Protein AF-A0A7C3EWP6-F1 (afdb_monomer)

Radius of gyration: 48.05 Å; Cα contacts (8 Å, |Δi|>4): 202; chains: 1; bounding box: 102×58×164 Å

Structure (mmCIF, N/CA/C/O backbone):
data_AF-A0A7C3EWP6-F1
#
_entry.id   AF-A0A7C3EWP6-F1
#
loop_
_atom_site.group_PDB
_atom_site.id
_atom_site.type_symbol
_atom_site.label_atom_id
_atom_site.label_alt_id
_atom_site.label_comp_id
_atom_site.label_asym_id
_atom_site.label_entity_id
_atom_site.label_seq_id
_atom_site.pdbx_PDB_ins_code
_atom_site.Cartn_x
_atom_site.Cartn_y
_atom_site.Cartn_z
_atom_site.occupancy
_atom_site.B_iso_or_equiv
_atom_site.auth_seq_id
_atom_site.auth_comp_id
_atom_site.auth_asym_id
_atom_site.auth_atom_id
_atom_site.pdbx_PDB_model_num
ATOM 1 N N . MET A 1 1 ? 21.947 -0.560 77.656 1.00 35.47 1 MET A N 1
ATOM 2 C CA . MET A 1 1 ? 22.850 -0.705 76.493 1.00 35.47 1 MET A CA 1
ATOM 3 C C . MET A 1 1 ? 22.044 -1.216 75.303 1.00 35.47 1 MET A C 1
ATOM 5 O O . MET A 1 1 ? 21.423 -2.245 75.485 1.00 35.47 1 MET A O 1
ATOM 9 N N . ARG A 1 2 ? 22.101 -0.492 74.163 1.00 36.06 2 ARG A N 1
ATOM 10 C CA . ARG A 1 2 ? 22.099 -0.960 72.747 1.00 36.06 2 ARG A CA 1
ATOM 11 C C . ARG A 1 2 ? 20.936 -1.871 72.275 1.00 36.06 2 ARG A C 1
ATOM 13 O O . ARG A 1 2 ? 20.611 -2.830 72.939 1.00 36.06 2 ARG A O 1
ATOM 20 N N . CYS A 1 3 ? 20.303 -1.730 71.112 1.00 35.12 3 CYS A N 1
ATOM 21 C CA . CYS A 1 3 ? 20.443 -0.856 69.950 1.00 35.12 3 CYS A CA 1
ATOM 22 C C . CYS A 1 3 ? 19.124 -0.913 69.151 1.00 35.12 3 CYS A C 1
ATOM 24 O O . CYS A 1 3 ? 18.425 -1.921 69.149 1.00 35.12 3 CYS A O 1
ATOM 26 N N . ARG A 1 4 ? 18.823 0.191 68.465 1.00 40.41 4 ARG A N 1
ATOM 27 C CA . ARG A 1 4 ? 17.729 0.379 67.507 1.00 40.41 4 ARG A CA 1
ATOM 28 C C . ARG A 1 4 ? 17.978 -0.443 66.232 1.00 40.41 4 ARG A C 1
ATOM 30 O O . ARG A 1 4 ? 19.105 -0.443 65.750 1.00 40.41 4 ARG A O 1
ATOM 37 N N . ALA A 1 5 ? 16.933 -1.007 65.628 1.00 38.53 5 ALA A N 1
ATOM 38 C CA . ALA A 1 5 ? 16.920 -1.365 64.207 1.00 38.53 5 ALA A CA 1
ATOM 39 C C . ALA A 1 5 ? 15.794 -0.571 63.533 1.00 38.53 5 ALA A C 1
ATOM 41 O O . ALA A 1 5 ? 14.616 -0.791 63.799 1.00 38.53 5 ALA A O 1
ATOM 42 N N . HIS A 1 6 ? 16.171 0.445 62.758 1.00 34.91 6 HIS A N 1
ATOM 43 C CA . HIS A 1 6 ? 15.254 1.257 61.963 1.00 34.91 6 HIS A CA 1
ATOM 44 C C . HIS A 1 6 ? 14.922 0.490 60.682 1.00 34.91 6 HIS A C 1
ATOM 46 O O . HIS A 1 6 ? 15.802 0.260 59.856 1.00 34.91 6 HIS A O 1
ATOM 52 N N . GLY A 1 7 ? 13.659 0.088 60.531 1.00 36.09 7 GLY A N 1
ATOM 53 C CA . GLY A 1 7 ? 13.123 -0.397 59.264 1.00 36.09 7 GLY A CA 1
ATOM 54 C C . GLY A 1 7 ? 13.005 0.769 58.288 1.00 36.09 7 GLY A C 1
ATOM 55 O O . GLY A 1 7 ? 12.197 1.674 58.483 1.00 36.09 7 GLY A O 1
ATOM 56 N N . VAL A 1 8 ? 13.848 0.760 57.261 1.00 37.34 8 VAL A N 1
ATOM 57 C CA . VAL A 1 8 ? 13.821 1.707 56.146 1.00 37.34 8 VAL A CA 1
ATOM 58 C C . VAL A 1 8 ? 12.593 1.393 55.287 1.00 37.34 8 VAL A C 1
ATOM 60 O O . VAL A 1 8 ? 12.564 0.390 54.580 1.00 37.34 8 VAL A O 1
ATOM 63 N N . CYS A 1 9 ? 11.564 2.239 55.358 1.00 30.75 9 CYS A N 1
ATOM 64 C CA . CYS A 1 9 ? 10.475 2.255 54.382 1.00 30.75 9 CYS A CA 1
ATOM 65 C C . CYS A 1 9 ? 10.975 2.926 53.098 1.00 30.75 9 CYS A C 1
ATOM 67 O O . CYS A 1 9 ? 11.002 4.151 52.994 1.00 30.75 9 CYS A O 1
ATOM 69 N N . LEU A 1 10 ? 11.384 2.116 52.121 1.00 33.66 10 LEU A N 1
ATOM 70 C CA . LEU A 1 10 ? 11.669 2.562 50.761 1.00 33.66 10 LEU A CA 1
ATOM 71 C C . LEU A 1 10 ? 10.336 2.743 50.015 1.00 33.66 10 LEU A C 1
ATOM 73 O O . LEU A 1 10 ? 9.858 1.840 49.333 1.00 33.66 10 LEU A O 1
ATOM 77 N N . ALA A 1 11 ? 9.708 3.906 50.179 1.00 37.34 11 ALA A N 1
ATOM 78 C CA . ALA A 1 11 ? 8.584 4.311 49.344 1.00 37.34 11 ALA A CA 1
ATOM 79 C C . ALA A 1 11 ? 9.129 4.760 47.980 1.00 37.34 11 ALA A C 1
ATOM 81 O O . ALA A 1 11 ? 9.589 5.889 47.816 1.00 37.34 11 ALA A O 1
ATOM 82 N N . VAL A 1 12 ? 9.105 3.856 46.999 1.00 38.75 12 VAL A N 1
ATOM 83 C CA . VAL A 1 12 ? 9.321 4.197 45.589 1.00 38.75 12 VAL A CA 1
ATOM 84 C C . VAL A 1 12 ? 8.111 5.008 45.131 1.00 38.75 12 VAL A C 1
ATOM 86 O O . VAL A 1 12 ? 7.073 4.463 44.757 1.00 38.75 12 VAL A O 1
ATOM 89 N N . LEU A 1 13 ? 8.232 6.333 45.217 1.00 40.53 13 LEU A N 1
ATOM 90 C CA . LEU A 1 13 ? 7.269 7.273 44.663 1.00 40.53 13 LEU A CA 1
ATOM 91 C C . LEU A 1 13 ? 7.439 7.269 43.136 1.00 40.53 13 LEU A C 1
ATOM 93 O O . LEU A 1 13 ? 8.286 7.967 42.579 1.00 40.53 13 LEU A O 1
ATOM 97 N N . ALA A 1 14 ? 6.653 6.436 42.456 1.00 37.94 14 ALA A N 1
ATOM 98 C CA . ALA A 1 14 ? 6.480 6.488 41.010 1.00 37.94 14 ALA A CA 1
ATOM 99 C C . ALA A 1 14 ? 5.778 7.808 40.644 1.00 37.94 14 ALA A C 1
ATOM 101 O O . ALA A 1 14 ? 4.554 7.890 40.560 1.00 37.94 14 ALA A O 1
ATOM 102 N N . CYS A 1 15 ? 6.565 8.872 40.489 1.00 35.31 15 CYS A N 1
ATOM 103 C CA . CYS A 1 15 ? 6.080 10.174 40.060 1.00 35.31 15 CYS A CA 1
ATOM 104 C C . CYS A 1 15 ? 5.755 10.085 38.565 1.00 35.31 15 CYS A C 1
ATOM 106 O O . CYS A 1 15 ? 6.649 10.003 37.723 1.00 35.31 15 CYS A O 1
ATOM 108 N N . GLY A 1 16 ? 4.461 10.030 38.248 1.00 38.09 16 GLY A N 1
ATOM 109 C CA . GLY A 1 16 ? 3.964 9.926 36.884 1.00 38.09 16 GLY A CA 1
ATOM 110 C C . GLY A 1 16 ? 4.531 11.018 35.976 1.00 38.09 16 GLY A C 1
ATOM 111 O O . GLY A 1 16 ? 4.458 12.208 36.283 1.00 38.09 16 GLY A O 1
ATOM 112 N N . LEU A 1 17 ? 5.041 10.596 34.820 1.00 38.66 17 LEU A N 1
ATOM 113 C CA . LEU A 1 17 ? 5.353 11.419 33.646 1.00 38.66 17 LEU A CA 1
ATOM 114 C C . LEU A 1 17 ? 4.065 11.889 32.944 1.00 38.66 17 LEU A C 1
ATOM 116 O O . LEU A 1 17 ? 3.899 11.763 31.735 1.00 38.66 17 LEU A O 1
ATOM 120 N N . LEU A 1 18 ? 3.116 12.417 33.712 1.00 43.75 18 LEU A N 1
ATOM 121 C CA . LEU A 1 18 ? 2.004 13.176 33.165 1.00 43.75 18 LEU A CA 1
ATOM 122 C C . LEU A 1 18 ? 2.472 14.622 33.135 1.00 43.75 18 LEU A C 1
ATOM 124 O O . LEU A 1 18 ? 2.576 15.264 34.178 1.00 43.75 18 LEU A O 1
ATOM 128 N N . ALA A 1 19 ? 2.807 15.109 31.942 1.00 47.94 19 ALA A N 1
ATOM 129 C CA . ALA A 1 19 ? 2.990 16.529 31.699 1.00 47.94 19 ALA A CA 1
ATOM 130 C C . ALA A 1 19 ? 1.734 17.251 32.217 1.00 47.94 19 ALA A C 1
ATOM 132 O O . ALA A 1 19 ? 0.663 17.137 31.626 1.00 47.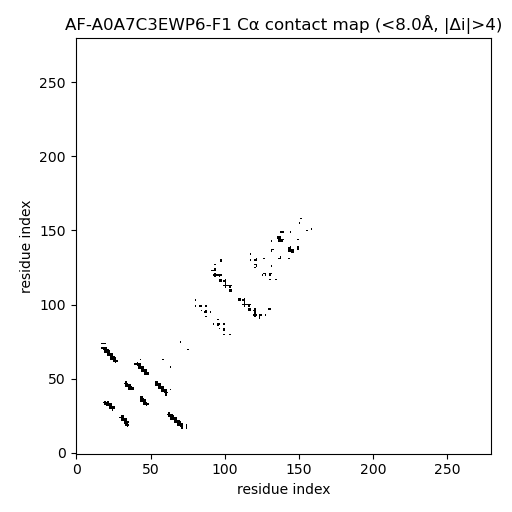94 19 ALA A O 1
ATOM 133 N N . ARG A 1 20 ? 1.827 17.900 33.379 1.00 53.22 20 ARG A N 1
ATOM 134 C CA . ARG A 1 20 ? 0.799 18.817 33.877 1.00 53.22 20 ARG A CA 1
ATOM 135 C C . ARG A 1 20 ? 1.158 20.192 33.331 1.00 53.22 20 ARG A C 1
ATOM 137 O O . ARG A 1 20 ? 2.329 20.561 33.353 1.00 53.22 20 ARG A O 1
ATOM 144 N N . ALA A 1 21 ? 0.182 20.895 32.775 1.00 59.09 21 ALA A N 1
ATOM 145 C CA . ALA A 1 21 ? 0.363 22.256 32.294 1.00 59.09 21 ALA A CA 1
ATOM 146 C C . ALA A 1 21 ? -0.426 23.163 33.235 1.00 59.09 21 ALA A C 1
ATOM 148 O O . ALA A 1 21 ? -1.498 23.636 32.882 1.00 59.09 21 ALA A O 1
ATOM 149 N N . ASP A 1 22 ? 0.060 23.334 34.462 1.00 75.81 22 ASP A N 1
ATOM 150 C CA . ASP A 1 22 ? -0.593 24.200 35.438 1.00 75.81 22 ASP A CA 1
ATOM 151 C C . ASP A 1 22 ? -0.462 25.667 34.986 1.00 75.81 22 ASP A C 1
ATOM 153 O O . ASP A 1 22 ? 0.565 26.101 34.457 1.00 75.81 22 ASP A O 1
ATOM 157 N N . LEU A 1 23 ? -1.533 26.435 35.163 1.00 76.75 23 LEU A N 1
ATOM 158 C CA . LEU A 1 23 ? -1.605 27.861 34.862 1.00 76.75 23 LEU A CA 1
ATOM 159 C C . LEU A 1 23 ? -1.448 28.642 36.164 1.00 76.75 23 LEU A C 1
ATOM 161 O O . LEU A 1 23 ? -2.341 28.668 37.012 1.00 76.75 23 LEU A O 1
ATOM 165 N N . VAL A 1 24 ? -0.303 29.291 36.332 1.00 80.75 24 VAL A N 1
ATOM 166 C CA . VAL A 1 24 ? -0.036 30.166 37.473 1.00 80.75 24 VAL A CA 1
ATOM 167 C C . VAL A 1 24 ? -0.405 31.594 37.089 1.00 80.75 24 VAL A C 1
ATOM 169 O O . VAL A 1 24 ? 0.250 32.209 36.248 1.00 80.75 24 VAL A O 1
ATOM 172 N N . HIS A 1 25 ? -1.454 32.121 37.714 1.00 81.12 25 HIS A N 1
ATOM 173 C CA . HIS A 1 25 ? -1.856 33.523 37.631 1.00 81.12 25 HIS A CA 1
ATOM 174 C C . HIS A 1 25 ? -1.033 34.328 38.634 1.00 81.12 25 HIS A C 1
ATOM 176 O O . HIS A 1 25 ? -1.069 34.056 39.840 1.00 81.12 25 HIS A O 1
ATOM 182 N N . LEU A 1 26 ? -0.285 35.308 38.144 1.00 84.81 26 LEU A N 1
ATOM 183 C CA . LEU A 1 26 ? 0.540 36.193 38.952 1.00 84.81 26 LEU A CA 1
ATOM 184 C C . LEU A 1 26 ? -0.257 37.430 39.402 1.00 84.81 26 LEU A C 1
ATOM 186 O O . LEU A 1 26 ? -1.255 37.812 38.792 1.00 84.81 26 LEU A O 1
ATOM 190 N N . ALA A 1 27 ? 0.173 38.061 40.494 1.00 83.19 27 ALA A N 1
ATOM 191 C CA . ALA A 1 27 ? -0.481 39.236 41.077 1.00 83.19 27 ALA A CA 1
ATOM 192 C C . ALA A 1 27 ? -0.420 40.478 40.167 1.00 83.19 27 ALA A C 1
ATOM 194 O O . ALA A 1 27 ? -1.200 41.409 40.346 1.00 83.19 27 ALA A O 1
ATOM 195 N N . ASP A 1 28 ? 0.481 40.477 39.183 1.00 79.56 28 ASP A N 1
ATOM 196 C CA . ASP A 1 28 ? 0.600 41.496 38.135 1.00 79.56 28 ASP A CA 1
ATOM 197 C C . ASP A 1 28 ? -0.386 41.289 36.966 1.00 79.56 28 ASP A C 1
ATOM 199 O O . ASP A 1 28 ? -0.406 42.083 36.026 1.00 79.56 28 ASP A O 1
ATOM 203 N N . GLY A 1 29 ? -1.212 40.238 37.021 1.00 78.06 29 GLY A N 1
ATOM 204 C CA . GLY A 1 29 ? -2.183 39.884 35.987 1.00 78.06 29 GLY A CA 1
ATOM 205 C C . GLY A 1 29 ? -1.616 39.033 34.849 1.00 78.06 29 GLY A C 1
ATOM 206 O O . GLY A 1 29 ? -2.361 38.685 33.934 1.00 78.06 29 GLY A O 1
ATOM 207 N N . THR A 1 30 ? -0.330 38.671 34.878 1.00 83.38 30 THR A N 1
ATOM 208 C CA . THR A 1 30 ? 0.266 37.777 33.875 1.00 83.38 30 THR A CA 1
ATOM 209 C C . THR A 1 30 ? 0.049 36.302 34.223 1.00 83.38 30 THR A C 1
ATOM 211 O O . THR A 1 30 ? -0.103 35.929 35.386 1.00 83.38 30 THR A O 1
ATOM 214 N N . THR A 1 31 ? 0.035 35.432 33.211 1.00 82.50 31 THR A N 1
ATOM 215 C CA . THR A 1 31 ? -0.125 33.980 33.389 1.00 82.50 31 THR A CA 1
ATOM 216 C C . THR A 1 31 ? 1.119 33.230 32.935 1.00 82.50 31 THR A C 1
ATOM 218 O O . THR A 1 31 ? 1.693 33.539 31.888 1.00 82.50 31 THR A O 1
ATOM 221 N N . ARG A 1 32 ? 1.534 32.219 33.700 1.00 81.00 32 ARG A N 1
ATOM 222 C CA . ARG A 1 32 ? 2.649 31.324 33.364 1.00 81.00 32 ARG A CA 1
ATOM 223 C C . ARG A 1 32 ? 2.147 29.891 33.245 1.00 81.00 32 ARG A C 1
ATOM 225 O O . ARG A 1 32 ? 1.519 29.390 34.169 1.00 81.00 32 ARG A O 1
ATOM 232 N N . GLU A 1 33 ? 2.441 29.248 32.120 1.00 77.12 33 GLU A N 1
ATOM 233 C CA . GLU A 1 33 ? 2.143 27.832 31.889 1.00 77.12 33 GLU A CA 1
ATOM 234 C C . GLU A 1 33 ? 3.363 26.978 32.255 1.00 77.12 33 GLU A C 1
ATOM 236 O O . GLU A 1 33 ? 4.466 27.217 31.760 1.00 77.12 33 GLU A O 1
ATOM 241 N N . GLY A 1 34 ? 3.180 25.987 33.125 1.00 74.12 34 GLY A N 1
ATOM 242 C CA . GLY A 1 34 ? 4.237 25.057 33.524 1.00 74.12 34 GLY A CA 1
ATOM 243 C C . GLY A 1 34 ? 3.762 24.058 34.577 1.00 74.12 34 GLY A C 1
ATOM 244 O O . GLY A 1 34 ? 2.665 24.173 35.105 1.00 74.12 34 GLY A O 1
ATOM 245 N N . ARG A 1 35 ? 4.572 23.057 34.906 1.00 77.25 35 ARG A N 1
ATOM 246 C CA . ARG A 1 35 ? 4.263 22.102 35.978 1.00 77.25 35 ARG A CA 1
ATOM 247 C C . ARG A 1 35 ? 4.682 22.686 37.322 1.00 77.25 35 ARG A C 1
ATOM 249 O O . ARG A 1 35 ? 5.857 23.007 37.497 1.00 77.25 35 ARG A O 1
ATOM 256 N N . VAL A 1 36 ? 3.776 22.775 38.292 1.00 79.75 36 VAL A N 1
ATOM 257 C CA . VAL A 1 36 ? 4.164 23.130 39.665 1.00 79.75 36 VAL A CA 1
ATOM 258 C C . VAL A 1 36 ? 4.818 21.909 40.316 1.00 79.75 36 VAL A C 1
ATOM 260 O O . VAL A 1 36 ? 4.192 20.861 40.475 1.00 79.75 36 VAL A O 1
ATOM 263 N N . VAL A 1 37 ? 6.103 22.028 40.650 1.00 80.31 37 VAL A N 1
ATOM 264 C CA . VAL A 1 37 ? 6.889 20.949 41.276 1.00 80.31 37 VAL A CA 1
ATOM 265 C C . VAL A 1 37 ? 6.849 21.057 42.795 1.00 80.31 37 VAL A C 1
ATOM 267 O O . VAL A 1 37 ? 6.806 20.044 43.487 1.00 80.31 37 VAL A O 1
ATOM 270 N N . GLU A 1 38 ? 6.824 22.285 43.311 1.00 77.31 38 GLU A N 1
ATOM 271 C CA . GLU A 1 38 ? 6.797 22.570 44.741 1.00 77.31 38 GLU A CA 1
ATOM 272 C C . GLU A 1 38 ? 6.012 23.860 44.999 1.00 77.31 38 GLU A C 1
ATOM 274 O O . GLU A 1 38 ? 6.150 24.837 44.261 1.00 77.31 38 GLU A O 1
ATOM 279 N N . ALA A 1 39 ? 5.181 23.874 46.041 1.00 79.38 39 ALA A N 1
ATOM 280 C CA . ALA A 1 39 ? 4.434 25.052 46.464 1.00 79.38 39 ALA A CA 1
ATOM 281 C C . ALA A 1 39 ? 4.407 25.117 47.994 1.00 79.38 39 ALA A C 1
ATOM 283 O O . ALA A 1 39 ? 3.741 24.314 48.643 1.00 79.38 39 ALA A O 1
ATOM 284 N N . ASN A 1 40 ? 5.122 26.094 48.549 1.00 80.69 40 ASN A N 1
ATOM 285 C CA . ASN A 1 40 ? 5.205 26.361 49.983 1.00 80.69 40 ASN A CA 1
ATOM 286 C C . ASN A 1 40 ? 4.703 27.784 50.285 1.00 80.69 40 ASN A C 1
ATOM 288 O O . ASN A 1 40 ? 4.502 28.602 49.384 1.00 80.69 40 ASN A O 1
ATOM 292 N N . ASP A 1 41 ? 4.585 28.135 51.567 1.00 77.81 41 ASP A N 1
ATOM 293 C CA . ASP A 1 41 ? 4.133 29.470 51.999 1.00 77.81 41 ASP A CA 1
ATOM 294 C C . ASP A 1 41 ? 5.058 30.620 51.552 1.00 77.81 41 ASP A C 1
ATOM 296 O O . ASP A 1 41 ? 4.675 31.788 51.597 1.00 77.81 41 ASP A O 1
ATOM 300 N N . LYS A 1 42 ? 6.285 30.303 51.117 1.00 77.69 42 LYS A N 1
ATOM 301 C CA . LYS A 1 42 ? 7.308 31.281 50.718 1.00 77.69 42 LYS A CA 1
ATOM 302 C C . LYS A 1 42 ? 7.511 31.370 49.209 1.00 77.69 42 LYS A C 1
ATOM 304 O O . LYS A 1 42 ? 7.680 32.471 48.689 1.00 77.69 42 LYS A O 1
ATOM 309 N N . GLU A 1 43 ? 7.484 30.243 48.507 1.00 85.00 43 GLU A N 1
ATOM 310 C CA . GLU A 1 43 ? 7.788 30.170 47.079 1.00 85.00 43 GLU A CA 1
ATOM 311 C C . GLU A 1 43 ? 7.012 29.048 46.380 1.00 85.00 43 GLU A C 1
ATOM 313 O O . GLU A 1 43 ? 6.617 28.057 46.997 1.00 85.00 43 GLU A O 1
ATOM 318 N N . VAL A 1 44 ? 6.801 29.231 45.081 1.00 83.31 44 VAL A N 1
ATOM 319 C CA . VAL A 1 44 ? 6.220 28.279 44.139 1.00 83.31 44 VAL A CA 1
ATOM 320 C C . VAL A 1 44 ? 7.261 28.023 43.052 1.00 83.31 44 VAL A C 1
ATOM 322 O O . VAL A 1 44 ? 7.748 28.958 42.413 1.00 83.31 44 VAL A O 1
ATOM 325 N N . VAL A 1 45 ? 7.622 26.760 42.851 1.00 84.38 45 VAL A N 1
ATOM 326 C CA . VAL A 1 45 ? 8.609 26.320 41.863 1.00 84.38 45 VAL A CA 1
ATOM 327 C C . VAL A 1 45 ? 7.878 25.751 40.651 1.00 84.38 45 VAL A C 1
ATOM 329 O O . VAL A 1 45 ? 7.162 24.753 40.752 1.00 84.38 45 VAL A O 1
ATOM 332 N N . LEU A 1 46 ? 8.065 26.398 39.504 1.00 82.25 46 LEU A N 1
ATOM 333 C CA . LEU A 1 46 ? 7.412 26.092 38.236 1.00 82.25 46 LEU A CA 1
ATOM 334 C C . LEU A 1 46 ? 8.429 25.539 37.230 1.00 82.25 46 LEU A C 1
ATOM 336 O O . LEU A 1 46 ? 9.416 26.201 36.920 1.00 82.25 46 LEU A O 1
ATOM 340 N N . GLU A 1 47 ? 8.180 24.357 36.678 1.00 80.12 47 GLU A N 1
ATOM 341 C CA . GLU A 1 47 ? 8.910 23.822 35.526 1.00 80.12 47 GLU A CA 1
ATOM 342 C C . GLU A 1 47 ? 8.211 24.224 34.223 1.00 80.12 47 GLU A C 1
ATOM 344 O O . GLU A 1 47 ? 7.100 23.781 33.931 1.00 80.12 47 GLU A O 1
ATOM 349 N N . VAL A 1 48 ? 8.873 25.051 33.417 1.00 80.69 48 VAL A N 1
ATOM 350 C CA . VAL A 1 48 ? 8.381 25.514 32.115 1.00 80.69 48 VAL A CA 1
ATOM 351 C C . VAL A 1 48 ? 9.126 24.763 31.015 1.00 80.69 48 VAL A C 1
ATOM 353 O O . VAL A 1 48 ? 10.352 24.830 30.930 1.00 80.69 48 VAL A O 1
ATOM 356 N N . GLY A 1 49 ? 8.388 24.028 30.182 1.00 70.81 49 GLY A N 1
ATOM 357 C CA . GLY A 1 49 ? 8.935 23.292 29.043 1.00 70.81 49 GLY A CA 1
ATOM 358 C C . GLY A 1 49 ? 8.570 23.962 27.723 1.00 70.81 49 GLY A C 1
ATOM 359 O O . GLY A 1 49 ? 7.389 24.058 27.397 1.00 70.81 49 GLY A O 1
ATOM 360 N N . GLN A 1 50 ? 9.562 24.383 26.935 1.00 56.12 50 GLN A N 1
ATOM 361 C CA . GLN A 1 50 ? 9.342 24.907 25.583 1.00 56.12 50 GLN A CA 1
ATOM 362 C C . GLN A 1 50 ? 10.371 24.295 24.622 1.00 56.12 50 GLN A C 1
ATOM 364 O O . GLN A 1 50 ? 11.575 24.403 24.834 1.00 56.12 50 GLN A O 1
ATOM 369 N N . GLY A 1 51 ? 9.905 23.601 23.577 1.00 50.28 51 GLY A N 1
ATOM 370 C CA . GLY A 1 51 ? 10.775 23.093 22.505 1.00 50.28 51 GLY A CA 1
ATOM 371 C C . GLY A 1 51 ? 11.855 22.083 22.929 1.00 50.28 51 GLY A C 1
ATOM 372 O O . GLY A 1 51 ? 12.911 22.045 22.310 1.00 50.28 51 GLY A O 1
ATOM 373 N N . GLY A 1 52 ? 11.616 21.279 23.974 1.00 57.06 52 GLY A N 1
ATOM 374 C CA . GLY A 1 52 ? 12.562 20.256 24.451 1.00 57.06 52 GLY A CA 1
ATOM 375 C C . GLY A 1 52 ? 13.553 20.726 25.524 1.00 57.06 52 GLY A C 1
ATOM 376 O O . GLY A 1 52 ? 14.350 19.921 25.998 1.00 57.06 52 GLY A O 1
ATOM 377 N N . VAL A 1 53 ? 13.483 21.992 25.946 1.00 57.97 53 VAL A N 1
ATOM 378 C CA . VAL A 1 53 ? 14.254 22.534 27.075 1.00 57.97 53 VAL A CA 1
ATOM 379 C C . VAL A 1 53 ? 13.323 22.744 28.270 1.00 57.97 53 VAL A C 1
ATOM 381 O O . VAL A 1 53 ? 12.245 23.324 28.121 1.00 57.97 53 VAL A O 1
ATOM 384 N N . THR A 1 54 ? 13.742 22.281 29.450 1.00 70.50 54 THR A N 1
ATOM 385 C CA . THR A 1 54 ? 13.027 22.463 30.723 1.00 70.50 54 THR A CA 1
ATOM 386 C C . THR A 1 54 ? 13.743 23.512 31.569 1.00 70.50 54 THR A C 1
ATOM 388 O O . THR A 1 54 ? 14.927 23.363 31.869 1.00 70.50 54 THR A O 1
ATOM 391 N N . LEU A 1 55 ? 13.032 24.570 31.958 1.00 75.31 55 LEU A N 1
ATOM 392 C CA . LEU A 1 55 ? 13.526 25.629 32.838 1.00 75.31 55 LEU A CA 1
ATOM 393 C C . LEU A 1 55 ? 12.765 25.609 34.163 1.00 75.31 55 LEU A C 1
ATOM 395 O O . LEU A 1 55 ? 11.538 25.554 34.177 1.00 75.31 55 LEU A O 1
ATOM 399 N N . THR A 1 56 ? 13.488 25.712 35.275 1.00 82.69 56 THR A N 1
ATOM 400 C CA . THR A 1 56 ? 12.896 25.833 36.611 1.00 82.69 56 THR A CA 1
ATOM 401 C C . THR A 1 56 ? 12.839 27.303 37.017 1.00 82.69 56 THR A C 1
ATOM 403 O O . THR A 1 56 ? 13.870 27.961 37.152 1.00 82.69 56 THR A O 1
ATOM 406 N N . VAL A 1 57 ? 11.636 27.824 37.234 1.00 82.44 57 VAL A N 1
ATOM 407 C CA . VAL A 1 57 ? 11.370 29.205 37.649 1.00 82.44 57 VAL A CA 1
ATOM 408 C C . VAL A 1 57 ? 10.888 29.200 39.095 1.00 82.44 57 VAL A C 1
ATOM 410 O O . VAL A 1 57 ? 9.945 28.493 39.437 1.00 82.44 57 VAL A O 1
ATOM 413 N N . ARG A 1 58 ? 11.523 29.998 39.957 1.00 86.31 58 ARG A N 1
ATOM 414 C CA . ARG A 1 58 ? 11.098 30.181 41.352 1.00 86.31 58 ARG A CA 1
ATOM 415 C C . ARG A 1 58 ? 10.334 31.488 41.490 1.00 86.31 58 ARG A C 1
ATOM 417 O O . ARG A 1 58 ? 10.870 32.550 41.178 1.00 86.31 58 ARG A O 1
ATOM 424 N N . LEU A 1 59 ? 9.094 31.400 41.950 1.00 84.00 59 LEU A N 1
ATOM 425 C CA . LEU A 1 59 ? 8.182 32.525 42.114 1.00 84.00 59 LEU A CA 1
ATOM 426 C C . LEU A 1 59 ? 7.871 32.710 43.604 1.00 84.00 59 LEU A C 1
ATOM 428 O O . LEU A 1 59 ? 7.373 31.783 44.238 1.00 84.00 59 LEU A O 1
ATOM 432 N N . PRO A 1 60 ? 8.126 33.884 44.194 1.00 85.88 60 PRO A N 1
ATOM 433 C CA . PRO A 1 60 ? 7.678 34.199 45.546 1.00 85.88 60 PRO A CA 1
ATOM 434 C C . PRO A 1 60 ? 6.158 34.023 45.706 1.00 85.88 60 PRO A C 1
ATOM 436 O O . PRO A 1 60 ? 5.382 34.417 44.833 1.00 85.88 60 PRO A O 1
ATOM 439 N N . ARG A 1 61 ? 5.696 33.470 46.834 1.00 83.62 61 ARG A N 1
ATOM 440 C CA . ARG A 1 61 ? 4.270 33.145 47.047 1.00 83.62 61 ARG A CA 1
ATOM 441 C C . ARG A 1 61 ? 3.353 34.371 46.991 1.00 83.62 61 ARG A C 1
ATOM 443 O O . ARG A 1 61 ? 2.201 34.240 46.579 1.00 83.62 61 ARG A O 1
ATOM 450 N N . ASN A 1 62 ? 3.866 35.545 47.362 1.00 82.94 62 ASN A N 1
ATOM 451 C CA . ASN A 1 62 ? 3.164 36.831 47.283 1.00 82.94 62 ASN A CA 1
ATOM 452 C C . ASN A 1 62 ? 2.943 37.324 45.842 1.00 82.94 62 ASN A C 1
ATOM 454 O O . ASN A 1 62 ? 2.100 38.188 45.627 1.00 82.94 62 ASN A O 1
ATOM 458 N N . GLN A 1 63 ? 3.677 36.787 44.866 1.00 83.31 63 GLN A N 1
ATOM 459 C CA . GLN A 1 63 ? 3.491 37.090 43.448 1.00 83.31 63 GLN A CA 1
ATOM 460 C C . GLN A 1 63 ? 2.490 36.144 42.786 1.00 83.31 63 GLN A C 1
ATOM 462 O O . GLN A 1 63 ? 2.087 36.410 41.664 1.00 83.31 63 GLN A O 1
ATOM 467 N N . VAL A 1 64 ? 2.061 35.069 43.454 1.00 82.75 64 VAL A N 1
ATOM 468 C CA . VAL A 1 64 ? 1.113 34.091 42.906 1.00 82.75 64 VAL A CA 1
ATOM 469 C C . VAL A 1 64 ? -0.295 34.393 43.413 1.00 82.75 64 VAL A C 1
ATOM 471 O O . VAL A 1 64 ? -0.611 34.171 44.584 1.00 82.75 64 VAL A O 1
ATOM 474 N N . ALA A 1 65 ? -1.157 34.871 42.518 1.00 81.25 65 ALA A N 1
ATOM 475 C CA . ALA A 1 65 ? -2.557 35.153 42.811 1.00 81.25 65 ALA A CA 1
ATOM 476 C C . ALA A 1 65 ? -3.392 33.866 42.867 1.00 81.25 65 ALA A C 1
ATOM 478 O O . ALA A 1 65 ? -4.183 33.673 43.791 1.00 81.25 65 ALA A O 1
ATOM 479 N N . ARG A 1 66 ? -3.205 32.962 41.898 1.00 78.75 66 ARG A N 1
ATOM 480 C CA . ARG A 1 66 ? -3.962 31.707 41.796 1.00 78.75 66 ARG A CA 1
ATOM 481 C C . ARG A 1 66 ? -3.181 30.667 41.000 1.00 78.75 66 ARG A C 1
ATOM 483 O O . ARG A 1 66 ? -2.492 31.012 40.050 1.00 78.75 66 ARG A O 1
ATOM 490 N N . ILE A 1 67 ? -3.323 29.397 41.362 1.00 77.38 67 ILE A N 1
ATOM 491 C CA . ILE A 1 67 ? -2.815 28.269 40.575 1.00 77.38 67 ILE A CA 1
ATOM 492 C C . ILE A 1 67 ? -4.031 27.506 40.052 1.00 77.38 67 ILE A C 1
ATOM 494 O O . ILE A 1 67 ? -4.889 27.095 40.833 1.00 77.38 67 ILE A O 1
ATOM 498 N N . GLU A 1 68 ? -4.132 27.365 38.736 1.00 75.62 68 GLU A N 1
ATOM 499 C CA . GLU A 1 68 ? -5.125 26.533 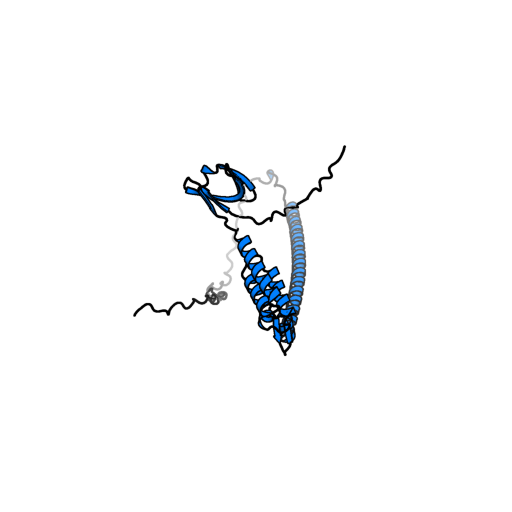38.069 1.00 75.62 68 GLU A CA 1
ATOM 500 C C . GLU A 1 68 ? -4.440 25.270 37.558 1.00 75.62 68 GLU A C 1
ATOM 502 O O . GLU A 1 68 ? -3.664 25.306 36.605 1.00 75.62 68 GLU A O 1
ATOM 507 N N . GLU A 1 69 ? -4.726 24.134 38.191 1.00 67.31 69 GLU A N 1
ATOM 508 C CA . GLU A 1 69 ? -4.266 22.838 37.698 1.00 67.31 69 GLU A CA 1
ATOM 509 C C . GLU A 1 69 ? -4.996 22.505 36.393 1.00 67.31 69 GLU A C 1
ATOM 511 O O . GLU A 1 69 ? -6.139 22.039 36.399 1.00 67.31 69 GLU A O 1
ATOM 516 N N . LYS A 1 70 ? -4.350 22.746 35.251 1.00 62.41 70 LYS A N 1
ATOM 517 C CA . LYS A 1 70 ? -4.880 22.363 33.945 1.00 62.41 70 LYS A CA 1
ATOM 518 C C . LYS A 1 70 ? -4.165 21.090 33.507 1.00 62.41 70 LYS A C 1
ATOM 520 O O . LYS A 1 70 ? -2.979 21.060 33.179 1.00 62.41 70 LYS A O 1
ATOM 525 N N . ALA A 1 71 ? -4.903 19.983 33.548 1.00 58.7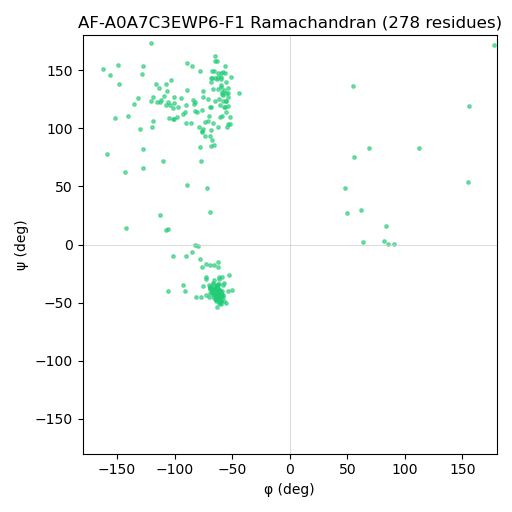2 71 ALA A N 1
ATOM 526 C CA . ALA A 1 71 ? -4.425 18.730 32.986 1.00 58.72 71 ALA A CA 1
ATOM 527 C C . ALA A 1 71 ? -4.047 18.973 31.519 1.00 58.72 71 ALA A C 1
ATOM 529 O O . ALA A 1 71 ? -4.833 19.558 30.768 1.00 58.72 71 ALA A O 1
ATOM 530 N N . ALA A 1 72 ? -2.846 18.549 31.108 1.00 62.62 72 ALA A N 1
ATOM 531 C CA . ALA A 1 72 ? -2.471 18.679 29.708 1.00 62.62 72 ALA A CA 1
ATOM 532 C C . ALA A 1 72 ? -3.513 17.965 28.834 1.00 62.62 72 ALA A C 1
ATOM 534 O O . ALA A 1 72 ? -4.049 16.932 29.253 1.00 62.62 72 ALA A O 1
ATOM 535 N N . PRO A 1 73 ? -3.776 18.450 27.611 1.00 64.94 73 PRO A N 1
ATOM 536 C CA . PRO A 1 73 ? -4.785 17.858 26.737 1.00 64.94 73 PRO A CA 1
ATOM 537 C C . PRO A 1 73 ? -4.640 16.333 26.590 1.00 64.94 73 PRO A C 1
ATOM 539 O O . PRO A 1 73 ? -5.628 15.608 26.666 1.00 64.94 73 PRO A O 1
ATOM 542 N N . GLY A 1 74 ? -3.404 15.824 26.497 1.00 70.31 74 GLY A N 1
ATOM 543 C CA . GLY A 1 74 ? -3.129 14.383 26.438 1.00 70.31 74 GLY A CA 1
ATOM 544 C C . GLY A 1 74 ? -3.474 13.611 27.720 1.00 70.31 74 GLY A C 1
ATOM 545 O O . GLY A 1 74 ? -3.937 12.475 27.640 1.00 70.31 74 GLY A O 1
ATOM 546 N N . ALA A 1 75 ? -3.315 14.224 28.897 1.00 74.81 75 ALA A N 1
ATOM 547 C CA . ALA A 1 75 ? -3.694 13.619 30.175 1.00 74.81 75 ALA A CA 1
ATOM 548 C C . ALA A 1 75 ? -5.218 13.481 30.303 1.00 74.81 75 ALA A C 1
ATOM 550 O O . ALA A 1 75 ? -5.698 12.460 30.793 1.00 74.81 75 ALA A O 1
ATOM 551 N N . VAL A 1 76 ? -5.975 14.467 29.809 1.00 81.69 76 VAL A N 1
ATOM 552 C CA . VAL A 1 76 ? -7.446 14.418 29.780 1.00 81.69 76 VAL A CA 1
ATOM 553 C C . VAL A 1 76 ? -7.930 13.292 28.864 1.00 81.69 76 VAL A C 1
ATOM 555 O O . VAL A 1 76 ? -8.754 12.480 29.279 1.00 81.69 76 VAL A O 1
ATOM 558 N N . VAL A 1 77 ? -7.370 13.184 27.653 1.00 85.88 77 VAL A N 1
ATOM 559 C CA . VAL A 1 77 ? -7.734 12.113 26.706 1.00 85.88 77 VAL A CA 1
ATOM 560 C C . VAL A 1 77 ? -7.381 10.733 27.270 1.00 85.88 77 VAL A C 1
ATOM 562 O O . VAL A 1 77 ? -8.182 9.805 27.185 1.00 85.88 77 VAL A O 1
ATOM 565 N N . MET A 1 78 ? -6.215 10.582 27.901 1.00 85.69 78 MET A N 1
ATOM 566 C CA . MET A 1 78 ? -5.833 9.319 28.540 1.00 85.69 78 MET A CA 1
ATOM 567 C C . MET A 1 78 ? -6.730 8.957 29.730 1.00 85.69 78 MET A C 1
ATOM 569 O O . MET A 1 78 ? -7.061 7.783 29.897 1.00 85.69 78 MET A O 1
ATOM 573 N N . ALA A 1 79 ? -7.150 9.932 30.538 1.00 88.00 79 ALA A N 1
ATOM 574 C CA . ALA A 1 79 ? -8.096 9.693 31.625 1.00 88.00 79 ALA A CA 1
ATOM 575 C C . ALA A 1 79 ? -9.460 9.224 31.091 1.00 88.00 79 ALA A C 1
ATOM 577 O O . ALA A 1 79 ? -10.022 8.259 31.612 1.00 88.00 79 ALA A O 1
ATOM 578 N N . GLU A 1 80 ? -9.953 9.841 30.011 1.00 91.88 80 GLU A N 1
ATOM 579 C CA . GLU A 1 80 ? -11.185 9.413 29.338 1.00 91.88 80 GLU A CA 1
ATOM 580 C C . GLU A 1 80 ? -11.055 7.986 28.774 1.00 91.88 80 GLU A C 1
ATOM 582 O O . GLU A 1 80 ? -11.951 7.162 28.969 1.00 91.88 80 GLU A O 1
ATOM 587 N N . TYR A 1 81 ? -9.916 7.652 28.155 1.00 93.00 81 TYR A N 1
ATOM 588 C CA . TYR A 1 81 ? -9.632 6.293 27.686 1.00 93.00 81 TYR A CA 1
ATOM 589 C C . TYR A 1 81 ? -9.706 5.265 28.820 1.00 93.00 81 TYR A C 1
ATOM 591 O O . TYR A 1 81 ? -10.361 4.236 28.675 1.00 93.00 81 TYR A O 1
ATOM 599 N N . VAL A 1 82 ? -9.059 5.538 29.958 1.00 93.31 82 VAL A N 1
ATOM 600 C CA . VAL A 1 82 ? -9.058 4.627 31.114 1.00 93.31 82 VAL A CA 1
ATOM 601 C C . VAL A 1 82 ? -10.468 4.453 31.681 1.00 93.31 82 VAL A C 1
ATOM 603 O O . VAL A 1 82 ? -10.855 3.329 32.006 1.00 93.31 82 VAL A O 1
ATOM 606 N N . ALA A 1 83 ? -11.254 5.529 31.757 1.00 93.50 83 ALA A N 1
ATOM 607 C CA . ALA A 1 83 ? -12.640 5.462 32.210 1.00 93.50 83 ALA A CA 1
ATOM 608 C C . ALA A 1 83 ? -13.481 4.542 31.308 1.00 93.50 83 ALA A C 1
ATOM 610 O O . ALA A 1 83 ? -14.088 3.589 31.806 1.00 93.50 83 ALA A O 1
ATOM 611 N N . ARG A 1 84 ? -13.432 4.749 29.985 1.00 94.75 84 ARG A N 1
ATOM 612 C CA . ARG A 1 84 ? -14.153 3.925 28.997 1.00 94.75 84 ARG A CA 1
ATOM 613 C C . ARG A 1 84 ? -13.665 2.475 28.972 1.00 94.75 84 ARG A C 1
ATOM 615 O O . ARG A 1 84 ? -14.473 1.554 28.905 1.00 94.75 84 ARG A O 1
ATOM 622 N N . LEU A 1 85 ? -12.356 2.252 29.088 1.00 94.62 85 LEU A N 1
ATOM 623 C CA . LEU A 1 85 ? -11.782 0.910 29.198 1.00 94.62 85 LEU A CA 1
ATOM 624 C C . LEU A 1 85 ? -12.310 0.182 30.439 1.00 94.62 85 LEU A C 1
ATOM 626 O O . LEU A 1 85 ? -12.666 -0.992 30.365 1.00 94.62 85 LEU A O 1
ATOM 630 N N . SER A 1 86 ? -12.400 0.877 31.576 1.00 93.50 86 SER A N 1
ATOM 631 C CA . SER A 1 86 ? -12.944 0.295 32.804 1.00 93.50 86 SER A CA 1
ATOM 632 C C . SER A 1 86 ? -14.416 -0.105 32.657 1.00 93.50 86 SER A C 1
ATOM 634 O O . SER A 1 86 ? -14.831 -1.127 33.202 1.00 93.50 86 SER A O 1
ATOM 636 N N . GLU A 1 87 ? -15.198 0.662 31.899 1.00 94.06 87 GLU A N 1
ATOM 637 C CA . GLU A 1 87 ? -16.599 0.369 31.596 1.00 94.06 87 GLU A CA 1
ATOM 638 C C . GLU A 1 87 ? -16.737 -0.844 30.664 1.00 94.06 87 GLU A C 1
ATOM 640 O O . GLU A 1 87 ? -17.518 -1.757 30.946 1.00 94.06 87 GLU A O 1
ATOM 645 N N . ALA A 1 88 ? -15.922 -0.916 29.609 1.00 93.12 88 ALA A N 1
ATOM 646 C CA . ALA A 1 88 ? -15.884 -2.058 28.694 1.00 93.12 88 ALA A CA 1
ATOM 647 C C . ALA A 1 88 ? -15.483 -3.364 29.409 1.00 93.12 88 ALA A C 1
ATOM 649 O O . ALA A 1 88 ? -16.087 -4.419 29.197 1.00 93.12 88 ALA A O 1
ATOM 650 N N . LEU A 1 89 ? -14.519 -3.293 30.331 1.00 92.69 89 LEU A N 1
ATOM 651 C CA . LEU A 1 89 ? -14.098 -4.439 31.143 1.00 92.69 89 LEU A CA 1
ATOM 652 C C . LEU A 1 89 ? -15.191 -4.921 32.108 1.00 92.69 89 LEU A C 1
ATOM 654 O O . LEU A 1 89 ? -15.334 -6.128 32.314 1.00 92.69 89 LEU A O 1
ATOM 658 N N . LYS A 1 90 ? -15.956 -3.998 32.704 1.00 92.75 90 LYS A N 1
ATOM 659 C CA . LYS A 1 90 ? -17.046 -4.326 33.640 1.00 92.75 90 LYS A CA 1
ATOM 660 C C . LYS A 1 90 ? -18.256 -4.922 32.932 1.00 92.75 90 LYS A C 1
ATOM 662 O O . LYS A 1 90 ? -18.826 -5.890 33.425 1.00 92.75 90 LYS A O 1
ATOM 667 N N . SER A 1 91 ? -18.646 -4.341 31.801 1.00 88.94 91 SER A N 1
ATOM 668 C CA . SER A 1 91 ? -19.851 -4.737 31.068 1.00 88.94 91 SER A CA 1
ATOM 669 C C . SER A 1 91 ? -19.710 -6.077 30.348 1.00 88.94 91 SER A C 1
ATOM 671 O O . SER A 1 91 ? -20.717 -6.751 30.152 1.00 88.94 91 SER A O 1
ATOM 673 N N . ARG A 1 92 ? -18.486 -6.475 29.954 1.00 87.88 92 ARG A N 1
ATOM 674 C CA . ARG A 1 92 ? -18.217 -7.700 29.170 1.00 87.88 92 ARG A CA 1
ATOM 675 C C . ARG A 1 92 ? -19.116 -7.844 27.929 1.00 87.88 92 ARG A C 1
ATOM 677 O O . ARG A 1 92 ? -19.372 -8.957 27.483 1.00 87.88 92 ARG A O 1
ATOM 684 N N . SER A 1 93 ? -19.584 -6.729 27.370 1.00 93.62 93 SER A N 1
ATOM 685 C CA . SER A 1 93 ? -20.424 -6.701 26.172 1.00 93.62 93 SER A CA 1
ATOM 686 C C . SER A 1 93 ? -19.628 -6.189 24.980 1.00 93.62 93 SER A C 1
ATOM 688 O O . SER A 1 93 ? -18.886 -5.209 25.098 1.00 93.62 93 SER A O 1
ATOM 690 N N . ALA A 1 94 ? -19.809 -6.835 23.829 1.00 94.50 94 ALA A N 1
ATOM 691 C CA . ALA A 1 94 ? -19.183 -6.439 22.575 1.00 94.50 94 ALA A CA 1
ATOM 692 C C . ALA A 1 94 ? -19.515 -4.985 22.183 1.00 94.50 94 ALA A C 1
ATOM 694 O O . ALA A 1 94 ? -18.630 -4.288 21.688 1.00 94.50 94 ALA A O 1
ATOM 695 N N . ASP A 1 95 ? -20.715 -4.488 22.505 1.00 95.31 95 ASP A N 1
ATOM 696 C CA . ASP A 1 95 ? -21.137 -3.107 22.220 1.00 95.31 95 ASP A CA 1
ATOM 697 C C . ASP A 1 95 ? -20.280 -2.063 22.950 1.00 95.31 95 ASP A C 1
ATOM 699 O O . ASP A 1 95 ? -19.880 -1.052 22.371 1.00 95.31 95 ASP A O 1
ATOM 703 N N . HIS A 1 96 ? -19.940 -2.308 24.220 1.00 95.38 96 HIS A N 1
ATOM 704 C CA . HIS A 1 96 ? -19.096 -1.383 24.982 1.00 95.38 96 HIS A CA 1
ATOM 705 C C . HIS A 1 96 ? -17.651 -1.379 24.466 1.00 95.38 96 HIS A C 1
ATOM 707 O O . HIS A 1 96 ? -17.003 -0.329 24.436 1.00 95.38 96 HIS A O 1
ATOM 713 N N . TRP A 1 97 ? -17.148 -2.530 24.012 1.00 96.81 97 TRP A N 1
ATOM 714 C CA . TRP A 1 97 ? -15.843 -2.615 23.353 1.00 96.81 97 TRP A CA 1
ATOM 715 C C . TRP A 1 97 ? -15.842 -1.940 21.976 1.00 96.81 97 TRP A C 1
ATOM 717 O O . TRP A 1 97 ? -14.879 -1.249 21.639 1.00 96.81 97 TRP A O 1
ATOM 727 N N . LEU A 1 98 ? -16.933 -2.054 21.214 1.00 96.75 98 LEU A N 1
ATOM 728 C CA . LEU A 1 98 ? -17.129 -1.318 19.966 1.00 96.75 98 LEU A CA 1
ATOM 729 C C . LEU A 1 98 ? -17.140 0.197 20.208 1.00 96.75 98 LEU A C 1
ATOM 731 O O . LEU A 1 98 ? -16.439 0.929 19.510 1.00 96.75 98 LEU A O 1
ATOM 735 N N . ALA A 1 99 ? -17.881 0.669 21.213 1.00 96.19 99 ALA A N 1
ATOM 736 C CA . ALA A 1 99 ? -17.949 2.085 21.568 1.00 96.19 99 ALA A CA 1
ATOM 737 C C . ALA A 1 99 ? -16.575 2.651 21.968 1.00 96.19 99 ALA A C 1
ATOM 739 O O . ALA A 1 99 ? -16.214 3.756 21.555 1.00 96.19 99 ALA A O 1
ATOM 740 N N . LEU A 1 100 ? -15.779 1.883 22.723 1.00 96.38 100 LEU A N 1
ATOM 741 C CA . LEU A 1 100 ? -14.390 2.233 23.031 1.00 96.38 100 LEU A CA 1
ATOM 742 C C . LEU A 1 100 ? -13.540 2.310 21.755 1.00 96.38 100 LEU A C 1
ATOM 744 O O . LEU A 1 100 ? -12.810 3.283 21.567 1.00 96.38 100 LEU A O 1
ATOM 748 N N . GLY A 1 101 ? -13.652 1.316 20.871 1.00 96.12 101 GLY A N 1
ATOM 749 C CA . GLY A 1 101 ? -12.915 1.272 19.610 1.00 96.12 101 GLY A CA 1
ATOM 750 C C . GLY A 1 101 ? -13.227 2.457 18.695 1.00 96.12 101 GLY A C 1
ATOM 751 O O . GLY A 1 101 ? -12.307 3.083 18.171 1.00 96.12 101 GLY A O 1
ATOM 752 N N . LEU A 1 102 ? -14.506 2.815 18.549 1.00 96.56 102 LEU A N 1
ATOM 753 C CA . LEU A 1 102 ? -14.952 3.983 17.781 1.00 96.56 102 LEU A CA 1
ATOM 754 C C . LEU A 1 102 ? -14.370 5.281 18.341 1.00 96.56 102 LEU A C 1
ATOM 756 O O . LEU A 1 102 ? -13.754 6.041 17.597 1.00 96.56 102 LEU A O 1
ATOM 760 N N . TRP A 1 103 ? -14.473 5.482 19.655 1.00 96.12 103 TRP A N 1
ATOM 761 C CA . TRP A 1 103 ? -13.885 6.649 20.308 1.00 96.12 103 TRP A CA 1
ATOM 762 C C . TRP A 1 103 ? -12.368 6.714 20.082 1.00 96.12 103 TRP A C 1
ATOM 764 O O . TRP A 1 103 ? -11.845 7.767 19.728 1.00 96.12 103 TRP A O 1
ATOM 774 N N . CYS A 1 104 ? -11.649 5.592 20.203 1.00 95.38 104 CYS A N 1
ATOM 775 C CA . CYS A 1 104 ? -10.209 5.550 19.944 1.00 95.38 104 CYS A CA 1
ATOM 776 C C . CYS A 1 104 ? -9.850 5.891 18.486 1.00 95.38 104 CYS A C 1
ATOM 778 O O . CYS A 1 104 ? -8.814 6.515 18.262 1.00 95.38 104 CYS A O 1
ATOM 780 N N . ARG A 1 105 ? -10.680 5.536 17.493 1.00 94.00 105 ARG A N 1
ATOM 781 C CA . ARG A 1 105 ? -10.427 5.877 16.076 1.00 94.00 105 ARG A CA 1
ATOM 782 C C . ARG A 1 105 ? -10.484 7.375 15.799 1.00 94.00 105 ARG A C 1
ATOM 784 O O . ARG A 1 105 ? -9.788 7.844 14.903 1.00 94.00 105 ARG A O 1
ATOM 791 N N . GLU A 1 106 ? -11.301 8.108 16.544 1.00 93.56 106 GLU A N 1
ATOM 792 C CA . GLU A 1 106 ? -11.443 9.561 16.404 1.00 93.56 106 GLU A CA 1
ATOM 793 C C . GLU A 1 106 ? -10.289 10.333 17.065 1.00 93.56 106 GLU A C 1
ATOM 795 O O . GLU A 1 106 ? -10.134 11.535 16.840 1.00 93.56 106 GLU A O 1
ATOM 800 N N . ARG A 1 107 ? -9.457 9.668 17.882 1.00 91.38 107 ARG A N 1
ATOM 801 C CA . ARG A 1 107 ? -8.343 10.301 18.598 1.00 91.38 107 ARG A CA 1
ATOM 802 C C . ARG A 1 107 ? -7.000 10.052 17.890 1.00 91.38 107 ARG A C 1
ATOM 804 O O . ARG A 1 107 ? -6.608 8.899 17.684 1.00 91.38 107 ARG A O 1
ATOM 811 N N . PRO A 1 108 ? -6.223 11.106 17.579 1.00 87.31 108 PRO A N 1
ATOM 812 C CA . PRO A 1 108 ? -4.859 10.951 17.077 1.00 87.31 108 PRO A CA 1
ATOM 813 C C . PRO A 1 108 ? -3.990 10.150 18.056 1.00 87.31 108 PRO A C 1
ATOM 815 O O . PRO A 1 108 ? -3.994 10.421 19.254 1.00 87.31 108 PRO A O 1
ATOM 818 N N . GLY A 1 109 ? -3.243 9.163 17.556 1.00 87.69 109 GLY A N 1
ATOM 819 C CA . GLY A 1 109 ? -2.355 8.327 18.379 1.00 87.69 109 GLY A CA 1
ATOM 820 C C . GLY A 1 109 ? -3.032 7.167 19.125 1.00 87.69 109 GLY A C 1
ATOM 821 O O . GLY A 1 109 ? -2.352 6.440 19.842 1.00 87.69 109 GLY A O 1
ATOM 822 N N . PHE A 1 110 ? -4.340 6.948 18.945 1.00 93.19 110 PHE A N 1
ATOM 823 C CA . PHE A 1 110 ? -5.084 5.849 19.585 1.00 93.19 110 PHE A CA 1
ATOM 824 C C . PHE A 1 110 ? -5.465 4.722 18.617 1.00 93.19 110 PHE A C 1
ATOM 826 O O . PHE A 1 110 ? -6.244 3.841 18.974 1.00 93.19 110 PHE A O 1
ATOM 833 N N . ARG A 1 111 ? -4.896 4.704 17.406 1.00 92.31 111 ARG A N 1
ATOM 834 C CA . ARG A 1 111 ? -5.227 3.712 16.372 1.00 92.31 111 ARG A CA 1
ATOM 835 C C . ARG A 1 111 ? -4.997 2.271 16.840 1.00 92.31 111 ARG A C 1
ATOM 837 O O . ARG A 1 111 ? -5.892 1.449 16.702 1.00 92.31 111 ARG A O 1
ATOM 844 N N . ASP A 1 112 ? -3.866 1.997 17.486 1.00 93.00 112 ASP A N 1
ATOM 845 C CA . ASP A 1 112 ? -3.558 0.648 17.983 1.00 93.00 112 ASP A CA 1
ATOM 846 C C . ASP A 1 112 ? -4.546 0.197 19.072 1.00 93.00 112 ASP A C 1
ATOM 848 O O . ASP A 1 112 ? -4.970 -0.959 19.107 1.00 93.00 112 ASP A O 1
ATOM 852 N N . LYS A 1 113 ? -4.965 1.136 19.933 1.00 93.50 113 LYS A N 1
ATOM 853 C CA . LYS A 1 113 ? -5.963 0.906 20.990 1.00 93.50 113 LYS A CA 1
ATOM 854 C C . LYS A 1 113 ? -7.354 0.672 20.412 1.00 93.50 113 LYS A C 1
ATOM 856 O O . LYS A 1 113 ? -8.099 -0.149 20.940 1.00 93.50 113 LYS A O 1
ATOM 861 N N . ALA A 1 114 ? -7.691 1.367 19.326 1.00 95.38 114 ALA A N 1
ATOM 862 C CA . ALA A 1 114 ? -8.920 1.113 18.594 1.00 95.38 114 ALA A CA 1
ATOM 863 C C . ALA A 1 114 ? -8.940 -0.317 18.055 1.00 95.38 114 ALA A C 1
ATOM 865 O O . ALA A 1 114 ? -9.893 -1.049 18.307 1.00 95.38 114 ALA A O 1
ATOM 866 N N . ASP A 1 115 ? -7.871 -0.735 17.378 1.00 94.06 115 ASP A N 1
ATOM 867 C CA . ASP A 1 115 ? -7.790 -2.076 16.806 1.00 94.06 115 ASP A CA 1
ATOM 868 C C . ASP A 1 115 ? -7.843 -3.159 17.896 1.00 94.06 115 ASP A C 1
ATOM 870 O O . ASP A 1 115 ? -8.510 -4.177 17.719 1.00 94.06 115 ASP A O 1
ATOM 874 N N . GLU A 1 116 ? -7.197 -2.944 19.047 1.00 95.06 116 GLU A N 1
ATOM 875 C CA . GLU A 1 116 ? -7.309 -3.847 20.197 1.00 95.06 116 GLU A CA 1
ATOM 876 C C . GLU A 1 116 ? -8.750 -3.941 20.714 1.00 95.06 116 GLU A C 1
ATOM 878 O O . GLU A 1 116 ? -9.275 -5.048 20.844 1.00 95.06 116 GLU A O 1
ATOM 883 N N . ALA A 1 117 ? -9.414 -2.807 20.953 1.00 95.56 117 ALA A N 1
ATOM 884 C CA . ALA A 1 117 ? -10.787 -2.785 21.453 1.00 95.56 117 ALA A CA 1
ATOM 885 C C . ALA A 1 117 ? -11.766 -3.487 20.495 1.00 95.56 117 ALA A C 1
ATOM 887 O O . ALA A 1 117 ? -12.621 -4.255 20.934 1.00 95.56 117 ALA A O 1
ATOM 888 N N . LEU A 1 118 ? -11.601 -3.298 19.184 1.00 95.81 118 LEU A N 1
ATOM 889 C CA . LEU A 1 118 ? -12.426 -3.967 18.177 1.00 95.81 118 LEU A CA 1
ATOM 890 C C . LEU A 1 118 ? -12.162 -5.475 18.104 1.00 95.81 118 LEU A C 1
ATOM 892 O O . LEU A 1 118 ? -13.108 -6.245 17.948 1.00 95.81 118 LEU A O 1
ATOM 896 N N . ARG A 1 119 ? -10.912 -5.927 18.277 1.00 94.88 119 ARG A N 1
ATOM 897 C CA . ARG A 1 119 ? -10.617 -7.366 18.401 1.00 94.88 119 ARG A CA 1
ATOM 898 C C . ARG A 1 119 ? -11.287 -7.966 19.637 1.00 94.88 119 ARG A C 1
ATOM 900 O O . ARG A 1 119 ? -11.907 -9.017 19.519 1.00 94.88 119 ARG A O 1
ATOM 907 N N . ARG A 1 120 ? -11.255 -7.276 20.783 1.00 95.81 120 ARG A N 1
ATOM 908 C CA . ARG A 1 120 ? -11.963 -7.719 22.001 1.00 95.81 120 ARG A CA 1
ATOM 909 C C . ARG A 1 120 ? -13.474 -7.808 21.808 1.00 95.81 120 ARG A C 1
ATOM 911 O O . ARG A 1 120 ? -14.088 -8.747 22.303 1.00 95.81 120 ARG A O 1
ATOM 918 N N . ALA A 1 121 ? -14.072 -6.880 21.062 1.00 96.56 121 ALA A N 1
ATOM 919 C CA . ALA A 1 121 ? -15.489 -6.965 20.721 1.00 96.56 121 ALA A CA 1
ATOM 920 C C . ALA A 1 121 ? -15.812 -8.246 19.924 1.00 96.56 121 ALA A C 1
ATOM 922 O O . ALA A 1 121 ? -16.811 -8.897 20.217 1.00 96.56 121 ALA A O 1
ATOM 923 N N . LEU A 1 122 ? -14.948 -8.653 18.982 1.00 95.25 122 LEU A N 1
ATOM 924 C CA . LEU A 1 122 ? -15.109 -9.913 18.238 1.00 95.25 122 LEU A CA 1
ATOM 925 C C . LEU A 1 122 ? -14.815 -11.172 19.065 1.00 95.25 122 LEU A C 1
ATOM 927 O O . LEU A 1 122 ? -15.387 -12.221 18.781 1.00 95.25 122 LEU A O 1
ATOM 931 N N . GLU A 1 123 ? -13.932 -11.098 20.064 1.00 95.19 123 GLU A N 1
ATOM 932 C CA . GLU A 1 123 ? -13.711 -12.204 21.011 1.00 95.19 123 GLU A CA 1
ATOM 933 C C . GLU A 1 123 ? -14.976 -12.501 21.832 1.00 95.19 123 GLU A C 1
ATOM 935 O O . GLU A 1 123 ? -15.243 -13.659 22.149 1.00 95.19 123 GLU A O 1
ATOM 940 N N . LEU A 1 124 ? -15.752 -11.465 22.171 1.00 95.25 124 LEU A N 1
ATOM 941 C CA . LEU A 1 124 ? -16.997 -11.589 22.933 1.00 95.25 124 LEU A CA 1
ATOM 942 C C . LEU A 1 124 ? -18.188 -11.993 22.061 1.00 95.25 124 LEU A C 1
ATOM 944 O O . LEU A 1 124 ? -18.959 -12.867 22.451 1.00 95.25 124 LEU A O 1
ATOM 948 N N . ASP A 1 125 ? -18.336 -11.370 20.892 1.00 94.56 125 ASP A N 1
ATOM 949 C CA . ASP A 1 125 ? -19.331 -11.745 19.890 1.00 94.56 125 ASP A CA 1
ATOM 950 C C . ASP A 1 125 ? -18.667 -11.885 18.509 1.00 94.56 125 ASP A C 1
ATOM 952 O O . ASP A 1 125 ? -18.474 -10.897 17.786 1.00 94.56 125 ASP A O 1
ATOM 956 N N . PRO A 1 126 ? -18.358 -13.126 18.091 1.00 92.62 126 PRO A N 1
ATOM 957 C CA . PRO A 1 126 ? -17.751 -13.389 16.794 1.00 92.62 126 PRO A CA 1
ATOM 958 C C . PRO A 1 126 ? -18.611 -12.969 15.602 1.00 92.62 126 PRO A C 1
ATOM 960 O O . PRO A 1 126 ? -18.068 -12.831 14.506 1.00 92.62 126 PRO A O 1
ATOM 963 N N . ASN A 1 127 ? -19.922 -12.782 15.767 1.00 92.06 127 ASN A N 1
ATOM 964 C CA . ASN A 1 127 ? -20.848 -12.403 14.698 1.00 92.06 127 ASN A CA 1
ATOM 965 C C . ASN A 1 127 ? -21.299 -10.942 14.790 1.00 92.06 127 ASN A C 1
ATOM 967 O O . ASN A 1 127 ? -22.200 -10.540 14.047 1.00 92.06 127 ASN A O 1
ATOM 971 N N . HIS A 1 128 ? -20.630 -10.134 15.616 1.00 94.88 128 HIS A N 1
ATOM 972 C CA . HIS A 1 128 ? -20.971 -8.735 15.812 1.00 94.88 128 HIS A CA 1
ATOM 973 C C . HIS A 1 128 ? -20.832 -7.925 14.516 1.00 94.88 128 HIS A C 1
ATOM 975 O O . HIS A 1 128 ? -19.737 -7.516 14.108 1.00 94.88 128 HIS A O 1
ATOM 981 N N . VAL A 1 129 ? -21.971 -7.663 13.871 1.00 93.38 129 VAL A N 1
ATOM 982 C CA . VAL A 1 129 ? -22.065 -7.089 12.519 1.00 93.38 129 VAL A CA 1
ATOM 983 C C . VAL A 1 129 ? -21.298 -5.770 12.418 1.00 93.38 129 VAL A C 1
ATOM 985 O O . VAL A 1 129 ? -20.462 -5.604 11.532 1.00 93.38 129 VAL A O 1
ATOM 988 N N . GLN A 1 130 ? -21.543 -4.839 13.345 1.00 93.88 130 GLN A N 1
ATOM 989 C CA . GLN A 1 130 ? -20.956 -3.496 13.288 1.00 93.88 130 GLN A CA 1
ATOM 990 C C . GLN A 1 130 ? -19.426 -3.518 13.421 1.00 93.88 130 GLN A C 1
ATOM 992 O O . GLN A 1 130 ? -18.732 -2.923 12.602 1.00 93.88 130 GLN A O 1
ATOM 997 N N . THR A 1 131 ? -18.888 -4.254 14.396 1.00 95.00 131 THR A N 1
ATOM 998 C CA . THR A 1 131 ? -17.445 -4.442 14.607 1.00 95.00 131 THR A CA 1
ATOM 999 C C . THR A 1 131 ? -16.763 -5.049 13.386 1.00 95.00 131 THR A C 1
ATOM 1001 O O . THR A 1 131 ? -15.706 -4.575 12.967 1.00 95.00 131 THR A O 1
ATOM 1004 N N . ARG A 1 132 ? -17.378 -6.063 12.763 1.00 94.38 132 ARG A N 1
ATOM 1005 C CA . ARG A 1 132 ? -16.833 -6.687 11.552 1.00 94.38 132 ARG A CA 1
ATOM 1006 C C . ARG A 1 132 ? -16.771 -5.720 10.379 1.00 94.38 132 ARG A C 1
ATOM 1008 O O . ARG A 1 132 ? -15.726 -5.627 9.738 1.00 94.38 132 ARG A O 1
ATOM 1015 N N . LEU A 1 133 ? -17.839 -4.962 10.143 1.00 92.50 133 LEU A N 1
ATOM 1016 C CA . LEU A 1 133 ? -17.852 -3.917 9.116 1.00 92.50 133 LEU A CA 1
ATOM 1017 C C . LEU A 1 133 ? -16.785 -2.850 9.390 1.00 92.50 133 LEU A C 1
ATOM 1019 O O . LEU A 1 133 ? -16.086 -2.421 8.473 1.00 92.50 133 LEU A O 1
ATOM 1023 N N . LEU A 1 134 ? -16.614 -2.460 10.655 1.00 92.12 134 LEU A N 1
ATOM 1024 C CA . LEU A 1 134 ? -15.651 -1.440 11.064 1.00 92.12 134 LEU A CA 1
ATOM 1025 C C . LEU A 1 134 ? -14.192 -1.876 10.849 1.00 92.12 134 LEU A C 1
ATOM 1027 O O . LEU A 1 134 ? -13.353 -1.038 10.508 1.00 92.12 134 LEU A O 1
ATOM 1031 N N . LEU A 1 135 ? -13.912 -3.174 11.001 1.00 91.62 135 LEU A N 1
ATOM 1032 C CA . LEU A 1 135 ? -12.635 -3.818 10.671 1.00 91.62 135 LEU A CA 1
ATOM 1033 C C . LEU A 1 135 ? -12.472 -4.111 9.166 1.00 91.62 135 LEU A C 1
ATOM 1035 O O . LEU A 1 135 ? -11.427 -4.597 8.739 1.00 91.62 135 LEU A O 1
ATOM 1039 N N . GLY A 1 136 ? -13.476 -3.792 8.343 1.00 91.69 136 GLY A N 1
ATOM 1040 C CA . GLY A 1 136 ? -13.431 -3.960 6.890 1.00 91.69 136 GLY A CA 1
ATOM 1041 C C . GLY A 1 136 ? -13.778 -5.368 6.401 1.00 91.69 136 GLY A C 1
ATOM 1042 O O . GLY A 1 136 ? -13.487 -5.698 5.247 1.00 91.69 136 GLY A O 1
ATOM 1043 N N . HIS A 1 137 ? -14.392 -6.195 7.248 1.00 93.69 137 HIS A N 1
ATOM 1044 C CA . HIS A 1 137 ? -14.965 -7.469 6.832 1.00 93.69 137 HIS A CA 1
ATOM 1045 C C . HIS A 1 137 ? -16.310 -7.262 6.133 1.00 93.69 137 HIS A C 1
ATOM 1047 O O . HIS A 1 137 ? -17.068 -6.346 6.449 1.00 93.69 137 HIS A O 1
ATOM 1053 N N . VAL A 1 138 ? -16.618 -8.151 5.197 1.00 92.94 138 VAL A N 1
ATOM 1054 C CA . VAL A 1 138 ? -17.866 -8.176 4.432 1.00 92.94 138 VAL A CA 1
ATOM 1055 C C . VAL A 1 138 ? -18.455 -9.578 4.538 1.00 92.94 138 VAL A C 1
ATOM 1057 O O . VAL A 1 138 ? -17.721 -10.561 4.649 1.00 92.94 138 VAL A O 1
ATOM 1060 N N . ARG A 1 139 ? -19.783 -9.677 4.541 1.00 92.81 139 ARG A N 1
ATOM 1061 C CA . ARG A 1 139 ? -20.480 -10.963 4.546 1.00 92.81 139 ARG A CA 1
ATOM 1062 C C . ARG A 1 139 ? -20.735 -11.409 3.106 1.00 92.81 139 ARG A C 1
ATOM 1064 O O . ARG A 1 139 ? -21.405 -10.698 2.362 1.00 92.81 139 ARG A O 1
ATOM 1071 N N . VAL A 1 140 ? -20.205 -12.570 2.729 1.00 91.50 140 VAL A N 1
ATOM 1072 C CA . VAL A 1 140 ? -20.343 -13.185 1.400 1.00 91.50 140 VAL A CA 1
ATOM 1073 C C . VAL A 1 140 ? -20.742 -14.646 1.599 1.00 91.50 140 VAL A C 1
ATOM 1075 O O . VAL A 1 140 ? -20.066 -15.357 2.335 1.00 91.50 140 VAL A O 1
ATOM 1078 N N . ASN A 1 141 ? -21.839 -15.093 0.976 1.00 88.12 141 ASN A N 1
ATOM 1079 C CA . ASN A 1 141 ? -22.355 -16.471 1.090 1.00 88.12 141 ASN A CA 1
ATOM 1080 C C . ASN A 1 141 ? -22.430 -16.975 2.546 1.00 88.12 141 ASN A C 1
ATOM 1082 O O . ASN A 1 141 ? -21.912 -18.036 2.877 1.00 88.12 141 ASN A O 1
ATOM 1086 N N . ASP A 1 142 ? -23.011 -16.159 3.430 1.00 89.25 142 ASP A N 1
ATOM 1087 C CA . ASP A 1 142 ? -23.140 -16.421 4.872 1.00 89.25 142 ASP A CA 1
ATOM 1088 C C . ASP A 1 142 ? -21.843 -16.532 5.687 1.00 89.25 142 ASP A C 1
ATOM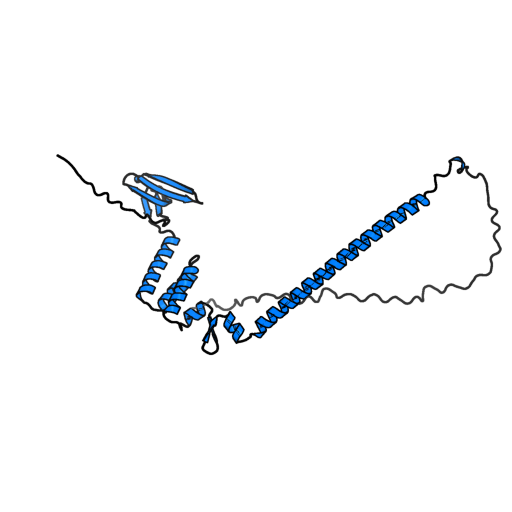 1090 O O . ASP A 1 142 ? -21.904 -16.670 6.908 1.00 89.25 142 ASP A O 1
ATOM 1094 N N . ALA A 1 143 ? -20.678 -16.346 5.067 1.00 91.12 143 ALA A N 1
ATOM 1095 C CA . ALA A 1 143 ? -19.396 -16.270 5.749 1.00 91.12 143 ALA A CA 1
ATOM 1096 C C . ALA A 1 143 ? -18.909 -14.820 5.863 1.00 91.12 143 ALA A C 1
ATOM 1098 O O . ALA A 1 143 ? -19.046 -14.007 4.947 1.00 91.12 143 ALA A O 1
ATOM 1099 N N . TRP A 1 144 ? -18.304 -14.488 7.000 1.00 93.38 144 TRP A N 1
ATOM 1100 C CA . TRP A 1 144 ? -17.579 -13.233 7.156 1.00 93.38 144 TRP A CA 1
ATOM 1101 C C . TRP A 1 144 ? -16.172 -13.367 6.589 1.00 93.38 144 TRP A C 1
ATOM 1103 O O . TRP A 1 144 ? -15.400 -14.202 7.052 1.00 93.38 144 TRP A O 1
ATOM 1113 N N . MET A 1 145 ? -15.828 -12.509 5.637 1.00 93.00 145 MET A N 1
ATOM 1114 C CA . MET A 1 145 ? -14.539 -12.520 4.950 1.00 93.00 145 MET A CA 1
ATOM 1115 C C . MET A 1 145 ? -13.898 -11.136 5.021 1.00 93.00 145 MET A C 1
ATOM 1117 O O . MET A 1 145 ? -14.587 -10.119 5.141 1.00 93.00 145 MET A O 1
ATOM 1121 N N . SER A 1 146 ? -12.573 -11.053 4.960 1.00 92.81 146 SER A N 1
ATOM 1122 C CA . SER A 1 146 ? -11.910 -9.777 4.670 1.00 92.81 146 SER A CA 1
ATOM 1123 C C . SER A 1 146 ? -12.293 -9.283 3.270 1.00 92.81 146 SER A C 1
ATOM 1125 O O . SER A 1 146 ? -12.664 -10.070 2.400 1.00 92.81 146 SER A O 1
ATOM 1127 N N . ARG A 1 147 ? -12.163 -7.977 3.008 1.00 89.69 147 ARG A N 1
ATOM 1128 C CA . ARG A 1 147 ? -12.421 -7.425 1.666 1.00 89.69 147 ARG A CA 1
ATOM 1129 C C . ARG A 1 147 ? -11.626 -8.143 0.571 1.00 89.69 147 ARG A C 1
ATOM 1131 O O . ARG A 1 147 ? -12.162 -8.381 -0.504 1.00 89.69 147 ARG A O 1
ATOM 1138 N N . ARG A 1 148 ? -10.362 -8.484 0.838 1.00 89.44 148 ARG A N 1
ATOM 1139 C CA . ARG A 1 148 ? -9.505 -9.185 -0.127 1.00 89.44 148 ARG A CA 1
ATOM 1140 C C . ARG A 1 148 ? -10.047 -10.577 -0.439 1.00 89.44 148 ARG A C 1
ATOM 1142 O O . ARG A 1 148 ? -10.195 -10.914 -1.606 1.00 89.44 148 ARG A O 1
ATOM 1149 N N . GLU A 1 149 ? -10.376 -11.350 0.590 1.00 91.44 149 GLU A N 1
ATOM 1150 C CA . GLU A 1 149 ? -10.954 -12.688 0.426 1.00 91.44 149 GLU A CA 1
ATOM 1151 C C . GLU A 1 149 ? -12.324 -12.633 -0.263 1.00 91.44 149 GLU A C 1
ATOM 1153 O O . GLU A 1 149 ? -12.614 -13.466 -1.114 1.00 91.44 149 GLU A O 1
ATOM 1158 N N . ALA A 1 150 ? -13.143 -11.620 0.038 1.00 91.62 150 ALA A N 1
ATOM 1159 C CA . ALA A 1 150 ? -14.419 -11.398 -0.637 1.00 91.62 150 ALA A CA 1
ATOM 1160 C C . ALA A 1 150 ? -14.234 -11.146 -2.143 1.00 91.62 150 ALA A C 1
ATOM 1162 O O . ALA A 1 150 ? -14.945 -11.735 -2.953 1.00 91.62 150 ALA A O 1
ATOM 1163 N N . VAL A 1 151 ? -13.255 -10.320 -2.534 1.00 90.06 151 VAL A N 1
ATOM 1164 C CA . VAL A 1 151 ? -12.919 -10.099 -3.953 1.00 90.06 151 VAL A CA 1
ATOM 1165 C C . VAL A 1 151 ? -12.423 -11.391 -4.602 1.00 90.06 151 VAL A C 1
ATOM 1167 O O . VAL A 1 151 ? -12.854 -11.706 -5.702 1.00 90.06 151 VAL A O 1
ATOM 1170 N N . GLN A 1 152 ? -11.590 -12.175 -3.915 1.00 88.88 152 GLN A N 1
ATOM 1171 C CA . GLN A 1 152 ? -11.127 -13.472 -4.422 1.00 88.88 152 GLN A CA 1
ATOM 1172 C C . GLN A 1 152 ? -12.266 -14.482 -4.608 1.00 88.88 152 GLN A C 1
ATOM 1174 O O . GLN A 1 152 ? -12.230 -15.268 -5.549 1.00 88.88 152 GLN A O 1
ATOM 1179 N N . ALA A 1 153 ? -13.269 -14.466 -3.730 1.00 89.44 153 ALA A N 1
ATOM 1180 C CA . ALA A 1 153 ? -14.417 -15.362 -3.811 1.00 89.44 153 ALA A CA 1
ATOM 1181 C C . ALA A 1 153 ? -15.417 -14.958 -4.907 1.00 89.44 153 ALA A C 1
ATOM 1183 O O . ALA A 1 153 ? -16.020 -15.830 -5.527 1.00 89.44 153 ALA A O 1
ATOM 1184 N N . ILE A 1 154 ? -15.613 -13.653 -5.126 1.00 90.94 154 ILE A N 1
ATOM 1185 C CA . ILE A 1 154 ? -16.623 -13.124 -6.058 1.00 90.94 154 ILE A CA 1
ATOM 1186 C C . ILE A 1 154 ? -16.055 -12.937 -7.469 1.00 90.94 154 ILE A C 1
ATOM 1188 O O . ILE A 1 154 ? -16.759 -13.195 -8.439 1.00 90.94 154 ILE A O 1
ATOM 1192 N N . ALA A 1 155 ? -14.813 -12.466 -7.576 1.00 89.88 155 ALA A N 1
ATOM 1193 C CA . ALA A 1 155 ? -14.192 -12.039 -8.827 1.00 89.88 155 ALA A CA 1
ATOM 1194 C C . ALA A 1 155 ? -12.694 -12.423 -8.877 1.00 89.88 155 ALA A C 1
ATOM 1196 O O . ALA A 1 155 ? -11.818 -11.545 -8.919 1.00 89.88 155 ALA A O 1
ATOM 1197 N N . PRO A 1 156 ? -12.360 -13.730 -8.835 1.00 89.88 156 PRO A N 1
ATOM 1198 C CA . PRO A 1 156 ? -10.973 -14.205 -8.878 1.00 89.88 156 PRO A CA 1
ATOM 1199 C C . PRO A 1 156 ? -10.224 -13.755 -10.142 1.00 89.88 156 PRO A C 1
ATOM 1201 O O . PRO A 1 156 ? -9.003 -13.568 -10.111 1.00 89.88 156 PRO A O 1
ATOM 1204 N N . GLU A 1 157 ? -10.943 -13.533 -11.242 1.00 93.19 157 GLU A N 1
ATOM 1205 C CA . GLU A 1 157 ? -10.410 -13.053 -12.512 1.00 93.19 157 GLU A CA 1
ATOM 1206 C C . GLU A 1 157 ? -9.762 -11.670 -12.399 1.00 93.19 157 GLU A C 1
ATOM 1208 O O . GLU A 1 157 ? -8.822 -11.392 -13.134 1.00 93.19 157 GLU A O 1
ATOM 1213 N N . ILE A 1 158 ? -10.183 -10.810 -11.464 1.00 91.31 158 ILE A N 1
ATOM 1214 C CA . ILE A 1 158 ? -9.571 -9.483 -11.283 1.00 91.31 158 ILE A CA 1
ATOM 1215 C C . ILE A 1 158 ? -8.113 -9.629 -10.845 1.00 91.31 158 ILE A C 1
ATOM 1217 O O . ILE A 1 158 ? -7.226 -8.986 -11.407 1.00 91.31 158 ILE A O 1
ATOM 1221 N N . GLU A 1 159 ? -7.853 -10.486 -9.856 1.00 88.06 159 GLU A N 1
ATOM 1222 C CA . GLU A 1 159 ? -6.494 -10.717 -9.364 1.00 88.06 159 GLU A CA 1
ATOM 1223 C C . GLU A 1 159 ? -5.649 -11.449 -10.414 1.00 88.06 159 GLU A C 1
ATOM 1225 O O . GLU A 1 159 ? -4.479 -11.119 -10.604 1.00 88.06 159 GLU A O 1
ATOM 1230 N N . GLN A 1 160 ? -6.243 -12.402 -11.135 1.00 88.62 160 GLN A N 1
ATOM 1231 C CA . GLN A 1 160 ? -5.569 -13.099 -12.232 1.00 88.62 160 GLN A CA 1
ATOM 1232 C C . GLN A 1 160 ? -5.192 -12.135 -13.365 1.00 88.62 160 GLN A C 1
ATOM 1234 O O . GLN A 1 160 ? -4.038 -12.115 -13.784 1.00 88.62 160 GLN A O 1
ATOM 1239 N N . ASN A 1 161 ? -6.118 -11.281 -13.800 1.00 94.12 161 ASN A N 1
ATOM 1240 C CA . ASN A 1 161 ? -5.882 -10.281 -14.839 1.00 94.12 161 ASN A CA 1
ATOM 1241 C C . ASN A 1 161 ? -4.833 -9.251 -14.410 1.00 94.12 161 ASN A C 1
ATOM 1243 O O . ASN A 1 161 ? -3.995 -8.862 -15.219 1.00 94.12 161 ASN A O 1
ATOM 1247 N N . ALA A 1 162 ? -4.837 -8.833 -13.140 1.00 92.88 162 ALA A N 1
ATOM 1248 C CA . ALA A 1 162 ? -3.807 -7.946 -12.608 1.00 92.88 162 ALA A CA 1
ATOM 1249 C C . ALA A 1 162 ? -2.410 -8.583 -12.695 1.00 92.88 162 ALA A C 1
ATOM 1251 O O . ALA A 1 162 ? -1.477 -7.931 -13.162 1.00 92.88 162 ALA A O 1
ATOM 1252 N N . ARG A 1 163 ? -2.276 -9.866 -12.325 1.00 93.56 163 ARG A N 1
ATOM 1253 C CA . ARG A 1 163 ? -1.007 -10.605 -12.452 1.00 93.56 163 ARG A CA 1
ATOM 1254 C C . ARG A 1 163 ? -0.573 -10.770 -13.904 1.00 93.56 163 ARG A C 1
ATOM 1256 O O . ARG A 1 163 ? 0.599 -10.586 -14.204 1.00 93.56 163 ARG A O 1
ATOM 1263 N N . LEU A 1 164 ? -1.497 -11.112 -14.803 1.00 96.38 164 LEU A N 1
ATOM 1264 C CA . LEU A 1 164 ? -1.189 -11.242 -16.231 1.00 96.38 164 LEU A CA 1
ATOM 1265 C C . LEU A 1 164 ? -0.668 -9.921 -16.798 1.00 96.38 164 LEU A C 1
ATOM 1267 O O . LEU A 1 164 ? 0.372 -9.901 -17.447 1.00 96.38 164 LEU A O 1
ATOM 1271 N N . ARG A 1 165 ? -1.324 -8.810 -16.461 1.00 97.00 165 ARG A N 1
ATOM 1272 C CA . ARG A 1 165 ? -0.911 -7.475 -16.898 1.00 97.00 165 ARG A CA 1
ATOM 1273 C C . ARG A 1 165 ? 0.456 -7.066 -16.351 1.00 97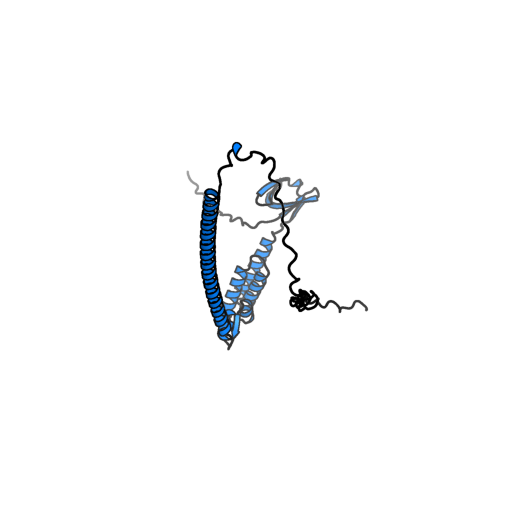.00 165 ARG A C 1
ATOM 1275 O O . ARG A 1 165 ? 1.214 -6.390 -17.039 1.00 97.00 165 ARG A O 1
ATOM 1282 N N . GLU A 1 166 ? 0.778 -7.467 -15.124 1.00 97.00 166 GLU A N 1
ATOM 1283 C CA . GLU A 1 166 ? 2.106 -7.253 -14.544 1.00 97.00 166 GLU A CA 1
ATOM 1284 C C . GLU A 1 166 ? 3.185 -8.042 -15.298 1.00 97.00 166 GLU A C 1
ATOM 1286 O O . GLU A 1 166 ? 4.229 -7.481 -15.626 1.00 97.00 166 GLU A O 1
ATOM 1291 N N . LEU A 1 167 ? 2.920 -9.306 -15.637 1.00 97.88 167 LEU A N 1
ATOM 1292 C CA . LEU A 1 167 ? 3.838 -10.133 -16.427 1.00 97.88 167 LEU A CA 1
ATOM 1293 C C . LEU A 1 167 ? 4.032 -9.589 -17.847 1.00 97.88 167 LEU A C 1
ATOM 1295 O O . LEU A 1 167 ? 5.158 -9.543 -18.337 1.00 97.88 167 LEU A O 1
ATOM 1299 N N . GLU A 1 168 ? 2.958 -9.141 -18.497 1.00 97.88 168 GLU A N 1
ATOM 1300 C CA . GLU A 1 168 ? 3.023 -8.486 -19.808 1.00 97.88 168 GLU A CA 1
ATOM 1301 C C . GLU A 1 168 ? 3.878 -7.218 -19.753 1.00 97.88 168 GLU A C 1
ATOM 1303 O O . GLU A 1 168 ? 4.739 -7.015 -20.607 1.00 97.88 168 GLU A O 1
ATOM 1308 N N . LEU A 1 169 ? 3.694 -6.388 -18.722 1.00 98.31 169 LEU A N 1
ATOM 1309 C CA . LEU A 1 169 ? 4.500 -5.186 -18.530 1.00 98.31 169 LEU A CA 1
ATOM 1310 C C . LEU A 1 169 ? 5.975 -5.529 -18.285 1.00 98.31 169 LEU A C 1
ATOM 1312 O O . LEU A 1 169 ? 6.855 -4.864 -18.823 1.00 98.31 169 LEU A O 1
ATOM 1316 N N . GLN A 1 170 ? 6.260 -6.569 -17.500 1.00 97.62 170 GLN A N 1
ATOM 1317 C CA . GLN A 1 170 ? 7.629 -7.046 -17.296 1.00 97.62 170 GLN A CA 1
ATOM 1318 C C . GLN A 1 170 ? 8.259 -7.504 -18.613 1.00 97.62 170 GLN A C 1
ATOM 1320 O O . GLN A 1 170 ? 9.378 -7.098 -18.913 1.00 97.62 170 GLN A O 1
ATOM 1325 N N . ALA A 1 171 ? 7.533 -8.272 -19.428 1.00 98.25 171 ALA A N 1
ATOM 1326 C CA . ALA A 1 171 ? 8.009 -8.698 -20.741 1.00 98.25 171 ALA A CA 1
ATOM 1327 C C . ALA A 1 171 ? 8.304 -7.500 -21.659 1.00 98.25 171 ALA A C 1
ATOM 1329 O O . ALA A 1 171 ? 9.377 -7.445 -22.253 1.00 98.25 171 ALA A O 1
ATOM 1330 N N . GLN A 1 172 ? 7.413 -6.504 -21.696 1.00 97.94 172 GLN A N 1
ATOM 1331 C CA . GLN A 1 172 ? 7.619 -5.266 -22.459 1.00 97.94 172 GLN A CA 1
ATOM 1332 C C . GLN A 1 172 ? 8.837 -4.475 -21.976 1.00 97.94 172 GLN A C 1
ATOM 1334 O O . GLN A 1 172 ? 9.567 -3.903 -22.783 1.00 97.94 172 GLN A O 1
ATOM 1339 N N . LEU A 1 173 ? 9.073 -4.423 -20.663 1.00 98.38 173 LEU A N 1
ATOM 1340 C CA . LEU A 1 173 ? 10.240 -3.746 -20.105 1.00 98.38 173 LEU A CA 1
ATOM 1341 C C . LEU A 1 173 ? 11.540 -4.469 -20.459 1.00 98.38 173 LEU A C 1
ATOM 1343 O O . LEU A 1 173 ? 12.529 -3.800 -20.750 1.00 98.38 173 LEU A O 1
ATOM 1347 N N . GLU A 1 174 ? 11.561 -5.801 -20.435 1.00 98.06 174 GLU A N 1
ATOM 1348 C CA . GLU A 1 174 ? 12.741 -6.563 -20.853 1.00 98.06 174 GLU A CA 1
ATOM 1349 C C . GLU A 1 174 ? 12.996 -6.429 -22.360 1.00 98.06 174 GLU A C 1
ATOM 1351 O O . GLU A 1 174 ? 14.136 -6.194 -22.751 1.00 98.06 174 GLU A O 1
ATOM 1356 N N . GLU A 1 175 ? 11.955 -6.465 -23.197 1.00 98.19 175 GLU A N 1
ATOM 1357 C CA . GLU A 1 175 ? 12.067 -6.211 -24.641 1.00 98.19 175 GLU A CA 1
ATOM 1358 C C . GLU A 1 175 ? 12.620 -4.802 -24.919 1.00 98.19 175 GLU A C 1
ATOM 1360 O O . GLU A 1 175 ? 13.627 -4.638 -25.612 1.00 98.19 175 GLU A O 1
ATOM 1365 N N . ALA A 1 176 ? 12.055 -3.779 -24.273 1.00 98.06 176 ALA A N 1
ATOM 1366 C CA . ALA A 1 176 ? 12.536 -2.407 -24.395 1.00 98.06 176 ALA A CA 1
ATOM 1367 C C . ALA A 1 176 ? 13.988 -2.246 -23.910 1.00 98.06 176 ALA A C 1
ATOM 1369 O O . ALA A 1 176 ? 14.749 -1.452 -24.468 1.00 98.06 176 ALA A O 1
ATOM 1370 N N . ARG A 1 177 ? 14.401 -2.997 -22.880 1.00 98.12 177 ARG A N 1
ATOM 1371 C CA . ARG A 1 177 ? 15.801 -3.030 -22.433 1.00 98.12 177 ARG A CA 1
ATOM 1372 C C . ARG A 1 177 ? 16.703 -3.657 -23.483 1.00 98.12 177 ARG A C 1
ATOM 1374 O O . ARG A 1 177 ? 17.765 -3.099 -23.752 1.00 98.12 177 ARG A O 1
ATOM 1381 N N . THR A 1 178 ? 16.308 -4.783 -24.073 1.00 98.06 178 THR A N 1
ATOM 1382 C CA . THR A 1 178 ? 17.102 -5.423 -25.129 1.00 98.06 178 THR A CA 1
ATOM 1383 C C . THR A 1 178 ? 17.239 -4.514 -26.344 1.00 98.06 178 THR A C 1
ATOM 1385 O O . THR A 1 178 ? 18.356 -4.304 -26.816 1.00 98.06 178 THR A O 1
ATOM 1388 N N . ASP A 1 179 ? 16.155 -3.861 -26.758 1.00 98.12 179 ASP A N 1
ATOM 1389 C CA . ASP A 1 179 ? 16.160 -2.906 -27.865 1.00 98.12 179 ASP A CA 1
ATOM 1390 C C . ASP A 1 179 ? 17.061 -1.701 -27.581 1.00 98.12 179 ASP A C 1
ATOM 1392 O O . ASP A 1 179 ? 17.807 -1.254 -28.456 1.00 98.12 179 ASP A O 1
ATOM 1396 N N . ALA A 1 180 ? 17.042 -1.186 -26.349 1.00 98.12 180 ALA A N 1
ATOM 1397 C CA . ALA A 1 180 ? 17.910 -0.087 -25.941 1.00 98.12 180 ALA A CA 1
ATOM 1398 C C . ALA A 1 180 ? 19.395 -0.480 -25.990 1.00 98.12 180 ALA A C 1
ATOM 1400 O O . ALA A 1 180 ? 20.215 0.296 -26.488 1.00 98.12 180 ALA A O 1
ATOM 1401 N N . LEU A 1 181 ? 19.744 -1.687 -25.533 1.00 98.25 181 LEU A N 1
ATOM 1402 C CA . LEU A 1 181 ? 21.115 -2.202 -25.606 1.00 98.25 181 LEU A CA 1
ATOM 1403 C C . LEU A 1 181 ? 21.568 -2.393 -27.059 1.00 98.25 181 LEU A C 1
ATOM 1405 O O . LEU A 1 181 ? 22.695 -2.031 -27.411 1.00 98.25 181 LEU A O 1
ATOM 1409 N N . GLU A 1 182 ? 20.696 -2.912 -27.924 1.00 98.00 182 GLU A N 1
ATOM 1410 C CA . GLU A 1 182 ? 20.986 -3.027 -29.353 1.00 98.00 182 GLU A CA 1
ATOM 1411 C C . GLU A 1 182 ? 21.158 -1.660 -30.020 1.00 98.00 182 GLU A C 1
ATOM 1413 O O . GLU A 1 182 ? 22.078 -1.471 -30.820 1.00 98.00 182 GLU A O 1
ATOM 1418 N N . ALA A 1 183 ? 20.300 -0.693 -29.694 1.00 98.00 183 ALA A N 1
ATOM 1419 C CA . ALA A 1 183 ? 20.396 0.668 -30.204 1.00 98.00 183 ALA A CA 1
ATOM 1420 C C . ALA A 1 183 ? 21.704 1.339 -29.760 1.00 98.00 183 ALA A C 1
ATOM 1422 O O . ALA A 1 183 ? 22.379 1.963 -30.581 1.00 98.00 183 ALA A O 1
ATOM 1423 N N . GLU A 1 184 ? 22.109 1.156 -28.502 1.00 98.31 184 GLU A N 1
ATOM 1424 C CA . GLU A 1 184 ? 23.384 1.655 -27.985 1.00 98.31 184 GLU A CA 1
ATOM 1425 C C . GLU A 1 184 ? 24.575 1.008 -28.710 1.00 98.31 184 GLU A C 1
ATOM 1427 O O . GLU A 1 184 ? 25.511 1.701 -29.119 1.00 98.31 184 GLU A O 1
ATOM 1432 N N . ALA A 1 185 ? 24.536 -0.307 -28.940 1.00 98.19 185 ALA A N 1
ATOM 1433 C CA . ALA A 1 185 ? 25.572 -1.008 -29.693 1.00 98.19 185 ALA A CA 1
ATOM 1434 C C . ALA A 1 185 ? 25.665 -0.506 -31.146 1.00 98.19 185 ALA A C 1
ATOM 1436 O O . ALA A 1 185 ? 26.766 -0.267 -31.654 1.00 98.19 185 ALA A O 1
ATOM 1437 N N . ARG A 1 186 ? 24.521 -0.281 -31.806 1.00 98.25 186 ARG A N 1
ATOM 1438 C CA . ARG A 1 186 ? 24.456 0.303 -33.157 1.00 98.25 186 ARG A CA 1
ATOM 1439 C C . ARG A 1 186 ? 25.014 1.726 -33.174 1.00 98.25 186 ARG A C 1
ATOM 1441 O O . ARG A 1 186 ? 25.786 2.049 -34.074 1.00 98.25 186 ARG A O 1
ATOM 1448 N N . ALA A 1 187 ? 24.683 2.552 -32.182 1.00 98.19 187 ALA A N 1
ATOM 1449 C CA . ALA A 1 187 ? 25.205 3.910 -32.058 1.00 98.19 187 ALA A CA 1
ATOM 1450 C C . ALA A 1 187 ? 26.735 3.911 -31.914 1.00 98.19 187 ALA A C 1
ATOM 1452 O O . ALA A 1 187 ? 27.417 4.562 -32.704 1.00 98.19 187 ALA A O 1
ATOM 1453 N N . LYS A 1 188 ? 27.287 3.089 -31.013 1.00 98.50 188 LYS A N 1
ATOM 1454 C CA . LYS A 1 188 ? 28.744 2.925 -30.853 1.00 98.50 188 LYS A CA 1
ATOM 1455 C C . LYS A 1 188 ? 29.422 2.445 -32.139 1.00 98.50 188 LYS A C 1
ATOM 1457 O O . LYS A 1 188 ? 30.495 2.930 -32.494 1.00 98.5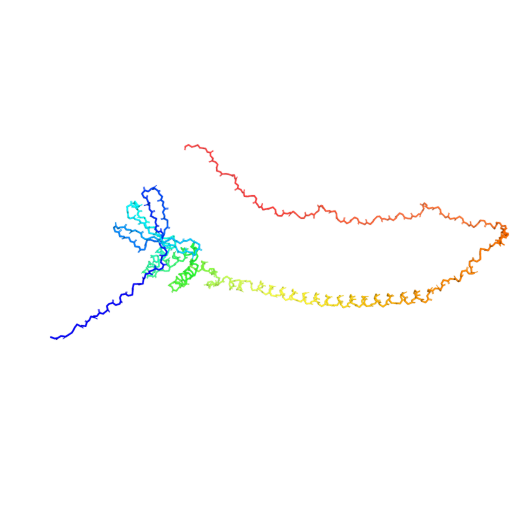0 188 LYS A O 1
ATOM 1462 N N . ALA A 1 189 ? 28.798 1.522 -32.873 1.00 98.06 189 ALA A N 1
ATOM 1463 C CA . ALA A 1 189 ? 29.323 1.050 -34.155 1.00 98.06 189 ALA A CA 1
ATOM 1464 C C . ALA A 1 189 ? 29.333 2.155 -35.228 1.00 98.06 189 ALA A C 1
ATOM 1466 O O . ALA A 1 189 ? 30.275 2.243 -36.018 1.00 98.06 189 ALA A O 1
ATOM 1467 N N . LEU A 1 190 ? 28.307 3.011 -35.263 1.00 98.31 190 LEU A N 1
ATOM 1468 C CA . LEU A 1 190 ? 28.266 4.171 -36.155 1.00 98.31 190 LEU A CA 1
ATOM 1469 C C . LEU A 1 190 ? 29.311 5.219 -35.767 1.00 98.31 190 LEU A C 1
ATOM 1471 O O . LEU A 1 190 ? 29.996 5.736 -36.645 1.00 98.31 190 LEU A O 1
ATOM 1475 N N . GLU A 1 191 ? 29.487 5.495 -34.477 1.00 98.31 191 GLU A N 1
ATOM 1476 C CA . GLU A 1 191 ? 30.530 6.399 -33.985 1.00 98.31 191 GLU A CA 1
ATOM 1477 C C . GLU A 1 191 ? 31.932 5.914 -34.366 1.00 98.31 191 GLU A C 1
ATOM 1479 O O . GLU A 1 191 ? 32.743 6.705 -34.852 1.00 98.31 191 GLU A O 1
ATOM 1484 N N . ALA A 1 192 ? 32.201 4.612 -34.231 1.00 98.12 192 ALA A N 1
ATOM 1485 C CA . ALA A 1 192 ? 33.463 4.012 -34.657 1.00 98.12 192 ALA A CA 1
ATOM 1486 C C . ALA A 1 192 ? 33.703 4.191 -36.167 1.00 98.12 192 ALA A C 1
ATOM 1488 O O . ALA A 1 192 ? 34.785 4.624 -36.566 1.00 98.12 192 ALA A O 1
ATOM 1489 N N . LYS A 1 193 ? 32.679 3.955 -37.000 1.00 98.38 193 LYS A N 1
ATOM 1490 C CA . LYS A 1 193 ? 32.753 4.194 -38.454 1.00 98.38 193 LYS A CA 1
ATOM 1491 C C . LYS A 1 193 ? 32.982 5.664 -38.793 1.00 98.38 193 LYS A C 1
ATOM 1493 O O . LYS A 1 193 ? 33.777 5.980 -39.671 1.00 98.38 193 LYS A O 1
ATOM 1498 N N . ILE A 1 194 ? 32.308 6.583 -38.100 1.00 98.25 194 ILE A N 1
ATOM 1499 C CA . ILE A 1 194 ? 32.515 8.025 -38.288 1.00 98.25 194 ILE A CA 1
ATOM 1500 C C . ILE A 1 194 ? 33.955 8.405 -37.923 1.00 98.25 194 ILE A C 1
ATOM 1502 O O . ILE A 1 194 ? 34.571 9.209 -38.622 1.00 98.25 194 ILE A O 1
ATOM 1506 N N . ALA A 1 195 ? 34.508 7.837 -36.849 1.00 98.06 195 ALA A N 1
ATOM 1507 C CA . ALA A 1 195 ? 35.890 8.076 -36.448 1.00 98.06 195 ALA A CA 1
ATOM 1508 C C . ALA A 1 195 ? 36.902 7.537 -37.474 1.00 98.06 195 ALA A C 1
ATOM 1510 O O . ALA A 1 195 ? 37.901 8.206 -37.737 1.00 98.06 195 ALA A O 1
ATOM 1511 N N . GLU A 1 196 ? 36.639 6.374 -38.072 1.00 98.00 196 GLU A N 1
ATOM 1512 C CA . GLU A 1 196 ? 37.437 5.805 -39.166 1.00 98.00 196 GLU A CA 1
ATOM 1513 C C . GLU A 1 196 ? 37.405 6.704 -40.409 1.00 98.00 196 GLU A C 1
ATOM 1515 O O . GLU A 1 196 ? 38.448 7.197 -40.832 1.00 98.00 196 GLU A O 1
ATOM 1520 N N . LEU A 1 197 ? 36.212 7.058 -40.899 1.00 98.00 197 LEU A N 1
ATOM 1521 C CA . LEU A 1 197 ? 36.054 7.947 -42.057 1.00 98.00 197 LEU A CA 1
ATOM 1522 C C . LEU A 1 197 ? 36.721 9.312 -41.852 1.00 98.00 197 LEU A C 1
ATOM 1524 O O . LEU A 1 197 ? 37.258 9.896 -42.791 1.00 98.00 197 LEU A O 1
ATOM 1528 N N . ARG A 1 198 ? 36.708 9.844 -40.624 1.00 97.75 198 ARG A N 1
ATOM 1529 C CA . ARG A 1 198 ? 37.424 11.086 -40.295 1.00 97.75 198 ARG A CA 1
ATOM 1530 C C . ARG A 1 198 ? 38.935 10.943 -40.471 1.00 97.75 198 ARG A C 1
ATOM 1532 O O . ARG A 1 198 ? 39.553 11.881 -40.969 1.00 97.75 198 ARG A O 1
ATOM 1539 N N . LYS A 1 199 ? 39.521 9.807 -40.078 1.00 97.88 199 LYS A N 1
ATOM 1540 C CA . LYS A 1 199 ? 40.950 9.532 -40.292 1.00 97.88 199 LYS A CA 1
ATOM 1541 C C . LYS A 1 199 ? 41.265 9.418 -41.778 1.00 97.88 199 LYS A C 1
ATOM 1543 O O . LYS A 1 199 ? 42.229 10.031 -42.220 1.00 97.88 199 LYS A O 1
ATOM 1548 N N . ASP A 1 200 ? 40.423 8.727 -42.541 1.00 96.94 200 ASP A N 1
ATOM 1549 C CA . ASP A 1 200 ? 40.603 8.577 -43.988 1.00 96.94 200 ASP A CA 1
ATOM 1550 C C . ASP A 1 200 ? 40.542 9.923 -44.714 1.00 96.94 200 ASP A C 1
ATOM 1552 O O . ASP A 1 200 ? 41.372 10.211 -45.574 1.00 96.94 200 ASP A O 1
ATOM 1556 N N . ILE A 1 201 ? 39.588 10.786 -44.345 1.00 96.44 201 ILE A N 1
ATOM 1557 C CA . ILE A 1 201 ? 39.494 12.147 -44.888 1.00 96.44 201 ILE A CA 1
ATOM 1558 C C . ILE A 1 201 ? 40.768 12.939 -44.585 1.00 96.44 201 ILE A C 1
ATOM 1560 O O . ILE A 1 201 ? 41.243 13.676 -45.448 1.00 96.44 201 ILE A O 1
ATOM 1564 N N . GLU A 1 202 ? 41.315 12.811 -43.378 1.00 96.62 202 GLU A N 1
ATOM 1565 C CA . GLU A 1 202 ? 42.535 13.517 -42.992 1.00 96.62 202 GLU A CA 1
ATOM 1566 C C . GLU A 1 202 ? 43.771 12.986 -43.734 1.00 96.62 202 GLU A C 1
ATOM 1568 O O . GLU A 1 202 ? 44.554 13.780 -44.250 1.00 96.62 202 GLU A O 1
ATOM 1573 N N . ASP A 1 203 ? 43.910 11.669 -43.891 1.00 95.44 203 ASP A N 1
ATOM 1574 C CA . ASP A 1 203 ? 44.975 11.066 -44.704 1.00 95.44 203 ASP A CA 1
ATOM 1575 C C . ASP A 1 203 ? 44.867 11.505 -46.175 1.00 95.44 203 ASP A C 1
ATOM 1577 O O . ASP A 1 203 ? 45.845 11.940 -46.785 1.00 95.44 203 ASP A O 1
ATOM 1581 N N . LEU A 1 204 ? 43.657 11.506 -46.745 1.00 94.00 204 LEU A N 1
ATOM 1582 C CA . LEU A 1 204 ? 43.420 12.024 -48.095 1.00 94.00 204 LEU A CA 1
ATOM 1583 C C . LEU A 1 204 ? 43.794 13.504 -48.216 1.00 94.00 204 LEU A C 1
ATOM 1585 O O . LEU A 1 204 ? 44.415 13.892 -49.207 1.00 94.00 204 LEU A O 1
ATOM 1589 N N . ARG A 1 205 ? 43.458 14.331 -47.220 1.00 93.81 205 ARG A N 1
ATOM 1590 C CA . ARG A 1 205 ? 43.867 15.743 -47.182 1.00 93.81 205 ARG A CA 1
ATOM 1591 C C . ARG A 1 205 ? 45.381 15.889 -47.163 1.00 93.81 205 ARG A C 1
ATOM 1593 O O . ARG A 1 205 ? 45.891 16.727 -47.897 1.00 93.81 205 ARG A O 1
ATOM 1600 N N . GLN A 1 206 ? 46.090 15.076 -46.383 1.00 91.44 206 GLN A N 1
ATOM 1601 C CA . GLN A 1 206 ? 47.553 15.095 -46.322 1.00 91.44 206 GLN A CA 1
ATOM 1602 C C . GLN A 1 206 ? 48.189 14.652 -47.644 1.00 91.44 206 GLN A C 1
ATOM 1604 O O . GLN A 1 206 ? 49.123 15.294 -48.115 1.00 91.44 206 GLN A O 1
ATOM 1609 N N . ARG A 1 207 ? 47.654 13.614 -48.296 1.00 89.56 207 ARG A N 1
ATOM 1610 C CA . ARG A 1 207 ? 48.127 13.157 -49.617 1.00 89.56 207 ARG A CA 1
ATOM 1611 C C . ARG A 1 207 ? 47.883 14.183 -50.721 1.00 89.56 207 ARG A C 1
ATOM 1613 O O . ARG A 1 207 ? 48.697 14.310 -51.631 1.00 89.56 207 ARG A O 1
ATOM 1620 N N . LEU A 1 208 ? 46.754 14.887 -50.658 1.00 89.44 208 LEU A N 1
ATOM 1621 C CA . LEU A 1 208 ? 46.382 15.936 -51.610 1.00 89.44 208 LEU A CA 1
ATOM 1622 C C . LEU A 1 208 ? 46.987 17.302 -51.260 1.00 89.44 208 LEU A C 1
ATOM 1624 O O . LEU A 1 208 ? 46.851 18.237 -52.054 1.00 89.44 208 LEU A O 1
ATOM 1628 N N . ALA A 1 209 ? 47.651 17.434 -50.107 1.00 84.94 209 ALA A N 1
ATOM 1629 C CA . ALA A 1 209 ? 48.368 18.639 -49.725 1.00 84.94 209 ALA A CA 1
ATOM 1630 C C . ALA A 1 209 ? 49.574 18.815 -50.652 1.00 84.94 209 ALA A C 1
ATOM 1632 O O . ALA A 1 209 ? 50.676 18.325 -50.413 1.00 84.94 209 ALA A O 1
ATOM 1633 N N . MET A 1 210 ? 49.345 19.522 -51.754 1.00 69.00 210 MET A N 1
ATOM 1634 C CA . MET A 1 210 ? 50.409 19.961 -52.640 1.00 69.00 210 MET A CA 1
ATOM 1635 C C . MET A 1 210 ? 51.333 20.909 -51.863 1.00 69.00 210 MET A C 1
ATOM 1637 O O . MET A 1 210 ? 50.829 21.824 -51.198 1.00 69.00 210 MET A O 1
ATOM 1641 N N . PRO A 1 211 ? 52.666 20.743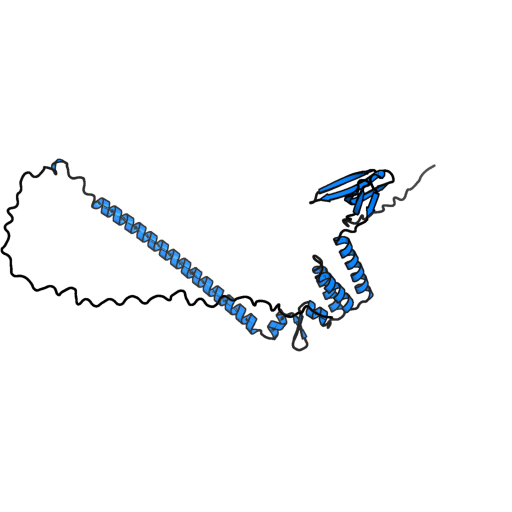 -51.945 1.00 74.62 211 PRO A N 1
ATOM 1642 C CA . PRO A 1 211 ? 53.579 21.725 -51.383 1.00 74.62 211 PRO A CA 1
ATOM 1643 C C . PRO A 1 211 ? 53.301 23.092 -52.024 1.00 74.62 211 PRO A C 1
ATOM 1645 O O . PRO A 1 211 ? 52.891 23.147 -53.192 1.00 74.62 211 PRO A O 1
ATOM 1648 N N . PRO A 1 212 ? 53.512 24.203 -51.293 1.00 69.25 212 PRO A N 1
ATOM 1649 C CA . PRO A 1 212 ? 53.394 25.521 -51.894 1.00 69.25 212 PRO A CA 1
ATOM 1650 C C . PRO A 1 212 ? 54.297 25.561 -53.127 1.00 69.25 212 PRO A C 1
ATOM 1652 O O . PRO A 1 212 ? 55.476 25.207 -53.053 1.00 69.25 212 PRO A O 1
ATOM 1655 N N . LEU A 1 213 ? 53.724 25.937 -54.275 1.00 69.62 213 LEU A N 1
ATOM 1656 C CA . LEU A 1 213 ? 54.504 26.098 -55.497 1.00 69.62 213 LEU A CA 1
ATOM 1657 C C . LEU A 1 213 ? 55.674 27.052 -55.194 1.00 69.62 213 LEU A C 1
ATOM 1659 O O . LEU A 1 213 ? 55.445 28.081 -54.549 1.00 69.62 213 LEU A O 1
ATOM 1663 N N . PRO A 1 214 ? 56.910 26.739 -55.629 1.00 75.12 214 PRO A N 1
ATOM 1664 C CA . PRO A 1 214 ? 58.049 27.632 -55.443 1.00 75.12 214 PRO A CA 1
ATOM 1665 C C . PRO A 1 214 ? 57.713 29.043 -55.939 1.00 75.12 214 PRO A C 1
ATOM 1667 O O . PRO A 1 214 ? 57.020 29.184 -56.947 1.00 75.12 214 PRO A O 1
ATOM 1670 N N . ALA A 1 215 ? 58.214 30.087 -55.273 1.00 66.31 215 ALA A N 1
ATOM 1671 C CA . ALA A 1 215 ? 57.948 31.483 -55.648 1.00 66.31 215 ALA A CA 1
ATOM 1672 C C . ALA A 1 215 ? 58.256 31.779 -57.136 1.00 66.31 215 ALA A C 1
ATOM 1674 O O . ALA A 1 215 ? 57.600 32.613 -57.758 1.00 66.31 215 ALA A O 1
ATOM 1675 N N . ASP A 1 216 ? 59.172 31.015 -57.734 1.00 65.31 216 ASP A N 1
ATOM 1676 C CA . ASP A 1 216 ? 59.584 31.119 -59.136 1.00 65.31 216 ASP A CA 1
ATOM 1677 C C . ASP A 1 216 ? 58.532 30.611 -60.146 1.00 65.31 216 ASP A C 1
ATOM 1679 O O . ASP A 1 216 ? 58.592 30.959 -61.329 1.00 65.31 216 ASP A O 1
ATOM 1683 N N . TYR A 1 217 ? 57.540 29.828 -59.698 1.00 60.31 217 TYR A N 1
ATOM 1684 C CA . TYR A 1 217 ? 56.383 29.414 -60.508 1.00 60.31 217 TYR A CA 1
ATOM 1685 C C . TYR A 1 217 ? 55.353 30.538 -60.681 1.00 60.31 217 TYR A C 1
ATOM 1687 O O . TYR A 1 217 ? 54.583 30.522 -61.642 1.00 60.31 217 TYR A O 1
ATOM 1695 N N . TYR A 1 218 ? 55.384 31.555 -59.815 1.00 56.59 218 TYR A N 1
ATOM 1696 C CA . TYR A 1 218 ? 54.669 32.815 -59.998 1.00 56.59 218 TYR A CA 1
ATOM 1697 C C . TYR A 1 218 ? 55.534 33.818 -60.772 1.00 56.59 218 TYR A C 1
ATOM 1699 O O . TYR A 1 218 ? 55.679 34.974 -60.380 1.00 56.59 218 TYR A O 1
ATOM 1707 N N . ARG A 1 219 ? 56.087 33.425 -61.927 1.00 54.91 219 ARG A N 1
ATOM 1708 C CA . ARG A 1 219 ? 56.425 34.444 -62.927 1.00 54.91 219 ARG A CA 1
ATOM 1709 C C . ARG A 1 219 ? 55.105 34.986 -63.474 1.00 54.91 219 ARG A C 1
ATOM 1711 O O . ARG A 1 219 ? 54.362 34.206 -64.075 1.00 54.91 219 ARG A O 1
ATOM 1718 N N . PRO A 1 220 ? 54.788 36.285 -63.315 1.00 54.34 220 PRO A N 1
ATOM 1719 C CA . PRO A 1 220 ? 53.676 36.870 -64.043 1.00 54.34 220 PRO A CA 1
ATOM 1720 C C . PRO A 1 220 ? 53.935 36.607 -65.523 1.00 54.34 220 PRO A C 1
ATOM 1722 O O . PRO A 1 220 ? 54.930 37.060 -66.092 1.00 54.34 220 PRO A O 1
ATOM 1725 N N . ARG A 1 221 ? 53.075 35.787 -66.129 1.00 52.69 221 ARG A N 1
ATOM 1726 C CA . ARG A 1 221 ? 53.128 35.463 -67.548 1.00 52.69 221 ARG A CA 1
ATOM 1727 C C . ARG A 1 221 ? 52.761 36.743 -68.292 1.00 52.69 221 ARG A C 1
ATOM 1729 O O . ARG A 1 221 ? 51.598 36.990 -68.596 1.00 52.69 221 ARG A O 1
ATOM 1736 N N . ALA A 1 222 ? 53.751 37.597 -68.520 1.00 57.78 222 ALA A N 1
ATOM 1737 C CA . ALA A 1 222 ? 53.632 38.693 -69.453 1.00 57.78 222 ALA A CA 1
ATOM 1738 C C . ALA A 1 222 ? 53.305 38.074 -70.821 1.00 57.78 222 ALA A C 1
ATOM 1740 O O . ALA A 1 222 ? 54.126 37.383 -71.416 1.00 57.78 222 ALA A O 1
ATOM 1741 N N . LEU A 1 223 ? 52.072 38.318 -71.271 1.00 56.81 223 LEU A N 1
ATOM 1742 C CA . LEU A 1 223 ? 51.608 38.208 -72.654 1.00 56.81 223 LEU A CA 1
ATOM 1743 C C . LEU A 1 223 ? 51.528 36.783 -73.237 1.00 56.81 223 LEU A C 1
ATOM 1745 O O . LEU A 1 223 ? 52.344 36.366 -74.050 1.00 56.81 223 LEU A O 1
ATOM 1749 N N . TYR A 1 224 ? 50.426 36.088 -72.948 1.00 50.00 224 TYR A N 1
ATOM 1750 C CA . TYR A 1 224 ? 49.800 35.229 -73.958 1.00 50.00 224 TYR A CA 1
ATOM 1751 C C . TYR A 1 224 ? 48.376 35.736 -74.179 1.00 50.00 224 TYR A C 1
ATOM 1753 O O . TYR A 1 224 ? 47.492 35.527 -73.354 1.00 50.00 224 TYR A O 1
ATOM 1761 N N . ARG A 1 225 ? 48.175 36.482 -75.267 1.00 50.56 225 ARG A N 1
ATOM 1762 C CA . ARG A 1 225 ? 46.854 36.895 -75.745 1.00 50.56 225 ARG A CA 1
ATOM 1763 C C . ARG A 1 225 ? 46.351 35.748 -76.624 1.00 50.56 225 ARG A C 1
ATOM 1765 O O . ARG A 1 225 ? 46.881 35.601 -77.724 1.00 50.56 225 ARG A O 1
ATOM 1772 N N . PRO A 1 226 ? 45.411 34.894 -76.183 1.00 47.31 226 PRO A N 1
ATOM 1773 C CA . PRO A 1 226 ? 44.873 33.890 -77.084 1.00 47.31 226 PRO A CA 1
ATOM 1774 C C . PRO A 1 226 ? 44.118 34.612 -78.205 1.00 47.31 226 PRO A C 1
ATOM 1776 O O . PRO A 1 226 ? 43.217 35.413 -77.950 1.00 47.31 226 PRO A O 1
ATOM 1779 N N . VAL A 1 227 ? 44.505 34.352 -79.453 1.00 56.97 227 VAL A N 1
ATOM 1780 C CA . VAL A 1 227 ? 43.662 34.660 -80.608 1.00 56.97 227 VAL A CA 1
ATOM 1781 C C . VAL A 1 227 ? 42.459 33.729 -80.505 1.00 56.97 227 VAL A C 1
ATOM 1783 O O . VAL A 1 227 ? 42.568 32.529 -80.738 1.00 56.97 227 VAL A O 1
ATOM 1786 N N . ILE A 1 228 ? 41.318 34.273 -80.092 1.00 57.94 228 ILE A N 1
ATOM 1787 C CA . ILE A 1 228 ? 40.049 33.552 -80.131 1.00 57.94 228 ILE A CA 1
ATOM 1788 C C . ILE A 1 228 ? 39.609 33.533 -81.596 1.00 57.94 228 ILE A C 1
ATOM 1790 O O . ILE A 1 228 ? 39.063 34.513 -82.099 1.00 57.94 228 ILE A O 1
ATOM 1794 N N . ILE A 1 229 ? 39.858 32.425 -82.294 1.00 59.53 229 ILE A N 1
ATOM 1795 C CA . ILE A 1 229 ? 39.173 32.136 -83.554 1.00 59.53 229 ILE A CA 1
ATOM 1796 C C . ILE A 1 229 ? 37.795 31.598 -83.168 1.00 59.53 229 ILE A C 1
ATOM 1798 O O . ILE A 1 229 ? 37.661 30.456 -82.733 1.00 59.53 229 ILE A O 1
ATOM 1802 N N . LEU A 1 230 ? 36.775 32.450 -83.263 1.00 57.78 230 LEU A N 1
ATOM 1803 C CA . LEU A 1 230 ? 35.379 32.037 -83.129 1.00 57.78 230 LEU A CA 1
ATOM 1804 C C . LEU A 1 230 ? 35.008 31.171 -84.348 1.00 57.78 230 LEU A C 1
ATOM 1806 O O . LEU A 1 230 ? 35.054 31.684 -85.468 1.00 57.78 230 LEU A O 1
ATOM 1810 N N . PRO A 1 231 ? 34.629 29.890 -84.182 1.00 60.53 231 PRO A N 1
ATOM 1811 C CA . PRO A 1 231 ? 34.041 29.132 -85.280 1.00 60.53 231 PRO A CA 1
ATOM 1812 C C . PRO A 1 231 ? 32.676 29.739 -85.667 1.00 60.53 231 PRO A C 1
ATOM 1814 O O . PRO A 1 231 ? 31.983 30.295 -84.805 1.00 60.53 231 PRO A O 1
ATOM 1817 N N . PRO A 1 232 ? 32.258 29.653 -86.944 1.00 60.44 232 PRO A N 1
ATOM 1818 C CA . PRO A 1 232 ? 30.956 30.151 -87.371 1.00 60.44 232 PRO A CA 1
ATOM 1819 C C . PRO A 1 232 ? 29.831 29.431 -86.618 1.00 60.44 232 PRO A C 1
ATOM 1821 O O . PRO A 1 232 ? 29.864 28.217 -86.420 1.00 60.44 232 PRO A O 1
ATOM 1824 N N . ARG A 1 233 ? 28.830 30.209 -86.188 1.00 56.66 233 ARG A N 1
ATOM 1825 C CA . ARG A 1 233 ? 27.623 29.732 -85.498 1.00 56.66 233 ARG A CA 1
ATOM 1826 C C . ARG A 1 233 ? 26.963 28.600 -86.294 1.00 56.66 233 ARG A C 1
ATOM 1828 O O . ARG A 1 233 ? 26.370 28.852 -87.340 1.00 56.66 233 ARG A O 1
ATOM 1835 N N . GLY A 1 234 ? 27.027 27.380 -85.764 1.00 60.69 234 GLY A N 1
ATOM 1836 C CA . GLY A 1 234 ? 26.187 26.269 -86.207 1.00 60.69 234 GLY A CA 1
ATOM 1837 C C . GLY A 1 234 ? 24.699 26.532 -85.918 1.00 60.69 234 GLY A C 1
ATOM 1838 O O . GLY A 1 234 ? 24.374 27.373 -85.071 1.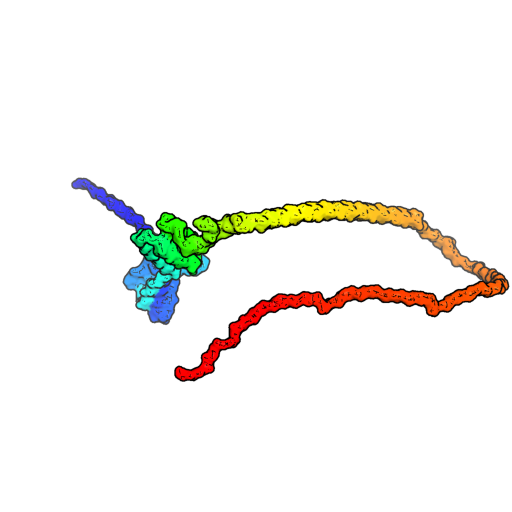00 60.69 234 GLY A O 1
ATOM 1839 N N . PRO A 1 235 ? 23.783 25.856 -86.633 1.00 61.59 235 PRO A N 1
ATOM 1840 C CA . PRO A 1 235 ? 22.351 26.117 -86.551 1.00 61.59 235 PRO A CA 1
ATOM 1841 C C . PRO A 1 235 ? 21.790 25.823 -85.154 1.00 61.59 235 PRO A C 1
ATOM 1843 O O . PRO A 1 235 ? 22.196 24.878 -84.479 1.00 61.59 235 PRO A O 1
ATOM 1846 N N . ARG A 1 236 ? 20.843 26.670 -84.732 1.00 60.47 236 ARG A N 1
ATOM 1847 C CA . ARG A 1 236 ? 20.117 26.578 -83.458 1.00 60.47 236 ARG A CA 1
ATOM 1848 C C . ARG A 1 236 ? 19.483 25.191 -83.307 1.00 60.47 236 ARG A C 1
ATOM 1850 O O . ARG A 1 236 ? 18.622 24.824 -84.101 1.00 60.47 236 ARG A O 1
ATOM 1857 N N . GLY A 1 237 ? 19.889 24.461 -82.269 1.00 58.66 237 GLY A N 1
ATOM 1858 C CA . GLY A 1 237 ? 19.178 23.273 -81.796 1.00 58.66 237 GLY A CA 1
ATOM 1859 C C . GLY A 1 237 ? 17.779 23.619 -81.259 1.00 58.66 237 GLY A C 1
ATOM 1860 O O . GLY A 1 237 ? 17.499 24.792 -80.990 1.00 58.66 237 GLY A O 1
ATOM 1861 N N . PRO A 1 238 ? 16.889 22.620 -81.135 1.00 59.38 238 PRO A N 1
ATOM 1862 C CA . PRO A 1 238 ? 15.464 22.837 -80.929 1.00 59.38 238 PRO A CA 1
ATOM 1863 C C . PRO A 1 238 ? 15.136 23.449 -79.563 1.00 59.38 238 PRO A C 1
ATOM 1865 O O . PRO A 1 238 ? 15.820 23.241 -78.562 1.00 59.38 238 PRO A O 1
ATOM 1868 N N . HIS A 1 239 ? 14.053 24.222 -79.585 1.00 60.00 239 HIS A N 1
ATOM 1869 C CA . HIS A 1 239 ? 13.427 24.948 -78.486 1.00 60.00 239 HIS A CA 1
ATOM 1870 C C . HIS A 1 239 ? 13.327 24.112 -77.196 1.00 60.00 239 HIS A C 1
ATOM 1872 O O . HIS A 1 239 ? 12.801 23.001 -77.207 1.00 60.00 239 HIS A O 1
ATOM 1878 N N . LYS A 1 240 ? 13.769 24.676 -76.064 1.00 57.97 240 LYS A N 1
ATOM 1879 C CA . LYS A 1 240 ? 13.351 24.202 -74.736 1.00 57.97 240 LYS A CA 1
ATOM 1880 C C . LYS A 1 240 ? 11.849 24.505 -74.586 1.00 57.97 240 LYS 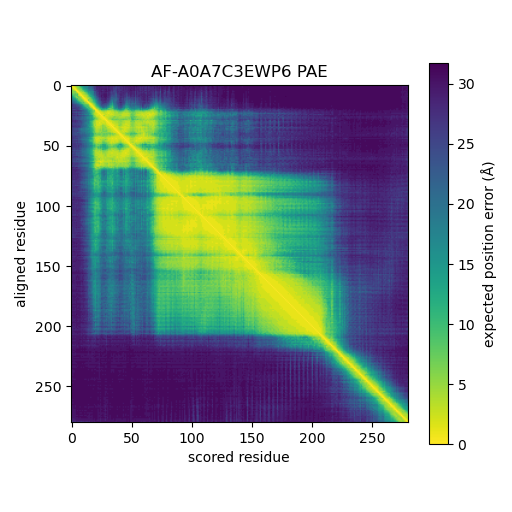A C 1
ATOM 1882 O O . LYS A 1 240 ? 11.460 25.624 -74.934 1.00 57.97 240 LYS A O 1
ATOM 1887 N N . PRO A 1 241 ? 11.018 23.565 -74.105 1.00 55.62 241 PRO A N 1
ATOM 1888 C CA . PRO A 1 241 ? 9.617 23.848 -73.823 1.00 55.62 241 PRO A CA 1
ATOM 1889 C C . PRO A 1 241 ? 9.499 24.828 -72.650 1.00 55.62 241 PRO A C 1
ATOM 1891 O O . PRO A 1 241 ? 10.302 24.799 -71.711 1.00 55.62 241 PRO A O 1
ATOM 1894 N N . ASP A 1 242 ? 8.517 25.721 -72.750 1.00 60.00 242 ASP A N 1
ATOM 1895 C CA . ASP A 1 242 ? 8.229 26.761 -71.771 1.00 60.00 242 ASP A CA 1
ATOM 1896 C C . ASP A 1 242 ? 7.914 26.169 -70.391 1.00 60.00 242 ASP A C 1
ATOM 1898 O O . ASP A 1 242 ? 7.228 25.159 -70.253 1.00 60.00 242 ASP A O 1
ATOM 1902 N N . ALA A 1 243 ? 8.371 26.852 -69.340 1.00 58.16 243 ALA A N 1
ATOM 1903 C CA . ALA A 1 243 ? 8.174 26.495 -67.933 1.00 58.16 243 ALA A CA 1
ATOM 1904 C C . ALA A 1 243 ? 6.711 26.640 -67.436 1.00 58.16 243 ALA A C 1
ATOM 1906 O O . ALA A 1 243 ? 6.483 26.904 -66.257 1.00 58.16 243 ALA A O 1
ATOM 1907 N N . LYS A 1 244 ? 5.718 26.506 -68.325 1.00 57.81 244 LYS A N 1
ATOM 1908 C CA . LYS A 1 244 ? 4.285 26.619 -68.012 1.00 57.81 244 LYS A CA 1
ATOM 1909 C C . LYS A 1 244 ? 3.557 25.278 -67.876 1.00 57.81 244 LYS A C 1
ATOM 1911 O O . LYS A 1 244 ? 2.461 25.286 -67.331 1.00 57.81 244 LYS A O 1
ATOM 1916 N N . ASP A 1 245 ? 4.191 24.159 -68.238 1.00 55.81 245 ASP A N 1
ATOM 1917 C CA . ASP A 1 245 ? 3.578 22.817 -68.189 1.00 55.81 245 ASP A CA 1
ATOM 1918 C C . ASP A 1 245 ? 4.204 21.875 -67.139 1.00 55.81 245 ASP A C 1
ATOM 1920 O O . ASP A 1 245 ? 4.144 20.651 -67.258 1.00 55.81 245 ASP A O 1
ATOM 1924 N N . ALA A 1 246 ? 4.812 22.417 -66.079 1.00 55.75 246 ALA A N 1
ATOM 1925 C CA . ALA A 1 246 ? 5.197 21.600 -64.927 1.00 55.75 246 ALA A CA 1
ATOM 1926 C C . ALA A 1 246 ? 3.942 21.248 -64.096 1.00 55.75 246 ALA A C 1
ATOM 1928 O O . ALA A 1 246 ? 3.210 22.164 -63.706 1.00 55.75 246 ALA A O 1
ATOM 1929 N N . PRO A 1 247 ? 3.674 19.962 -63.784 1.00 58.28 247 PRO A N 1
ATOM 1930 C CA . PRO A 1 247 ? 2.553 19.590 -62.931 1.00 58.28 247 PRO A CA 1
ATOM 1931 C C . PRO A 1 247 ? 2.727 20.222 -61.548 1.00 58.28 247 PRO A C 1
ATOM 1933 O O . PRO A 1 247 ? 3.761 20.084 -60.893 1.00 58.28 247 PRO A O 1
ATOM 1936 N N . LYS A 1 248 ? 1.698 20.960 -61.130 1.00 59.09 248 LYS A N 1
ATOM 1937 C CA . LYS A 1 248 ? 1.609 21.623 -59.831 1.00 59.09 248 LYS A CA 1
ATOM 1938 C C . LYS A 1 248 ? 1.689 20.547 -58.746 1.00 59.09 248 LYS A C 1
ATOM 1940 O O . LYS A 1 248 ? 0.765 19.753 -58.615 1.00 59.09 248 LYS A O 1
ATOM 1945 N N . ALA A 1 249 ? 2.797 20.507 -58.009 1.00 59.25 249 ALA A N 1
ATOM 1946 C CA . ALA A 1 249 ? 2.941 19.625 -56.859 1.00 59.25 249 ALA A CA 1
ATOM 1947 C C . ALA A 1 249 ? 1.791 19.890 -55.876 1.00 59.25 249 ALA A C 1
ATOM 1949 O O . ALA A 1 249 ? 1.573 21.034 -55.464 1.00 59.25 249 ALA A O 1
ATOM 1950 N N . GLU A 1 250 ? 1.034 18.843 -55.549 1.00 62.34 250 GLU A N 1
ATOM 1951 C CA . GLU A 1 250 ? 0.012 18.903 -54.510 1.00 62.34 250 GLU A CA 1
ATOM 1952 C C . GLU A 1 250 ? 0.669 19.274 -53.173 1.00 62.34 250 GLU A C 1
ATOM 1954 O O . GLU A 1 250 ? 1.738 18.749 -52.839 1.00 62.34 250 GLU A O 1
ATOM 1959 N N . PRO A 1 251 ? 0.077 20.201 -52.403 1.00 66.88 251 PRO A N 1
ATOM 1960 C CA . PRO A 1 251 ? 0.584 20.512 -51.080 1.00 66.88 251 PRO A CA 1
ATOM 1961 C C . PRO A 1 251 ? 0.440 19.282 -50.168 1.00 66.88 251 PRO A C 1
ATOM 1963 O O . PRO A 1 251 ? -0.559 18.565 -50.264 1.00 66.88 251 PRO A O 1
ATOM 1966 N N . PRO A 1 252 ? 1.404 19.040 -49.262 1.00 69.19 252 PRO A N 1
ATOM 1967 C CA . PRO A 1 252 ? 1.326 17.923 -48.330 1.00 69.19 252 PRO A CA 1
ATOM 1968 C C . PRO A 1 252 ? 0.070 18.040 -47.447 1.00 69.19 252 PRO A C 1
ATOM 1970 O O . PRO A 1 252 ? -0.353 19.160 -47.130 1.00 69.19 252 PRO A O 1
ATOM 1973 N N . PRO A 1 253 ? -0.532 16.909 -47.032 1.00 60.50 253 PRO A N 1
ATOM 1974 C CA . PRO A 1 253 ? -1.721 16.924 -46.194 1.00 60.50 253 PRO A CA 1
ATOM 1975 C C . PRO A 1 253 ? -1.437 17.688 -44.898 1.00 60.50 253 PRO A C 1
ATOM 1977 O O . PRO A 1 253 ? -0.449 17.434 -44.206 1.00 60.50 253 PRO A O 1
ATOM 1980 N N . LYS A 1 254 ? -2.314 18.648 -44.584 1.00 60.41 254 LYS A N 1
ATOM 1981 C CA . LYS A 1 254 ? -2.310 19.358 -43.304 1.00 60.41 254 LYS A CA 1
ATOM 1982 C C . LYS A 1 254 ? -2.408 18.324 -42.183 1.00 60.41 254 LYS A C 1
ATOM 1984 O O . LYS A 1 254 ? -3.399 17.601 -42.104 1.00 60.41 254 LYS A O 1
ATOM 1989 N N . GLY A 1 255 ? -1.391 18.272 -41.325 1.00 58.59 255 GLY A N 1
ATOM 1990 C CA . GLY A 1 255 ? -1.496 17.591 -40.038 1.00 58.59 255 GLY A CA 1
ATOM 1991 C C . GLY A 1 255 ? -2.671 18.158 -39.226 1.00 58.59 255 GLY A C 1
ATOM 1992 O O . GLY A 1 255 ? -3.061 19.310 -39.453 1.00 58.59 255 GLY A O 1
ATOM 1993 N N . PRO A 1 256 ? -3.264 17.367 -38.318 1.00 57.03 256 PRO A N 1
ATOM 1994 C CA . PRO A 1 256 ? -4.450 17.777 -37.578 1.00 57.03 256 PRO A CA 1
ATOM 1995 C C . PRO A 1 256 ? -4.188 19.062 -36.781 1.00 57.03 256 PRO A C 1
ATOM 1997 O O . PRO A 1 256 ? -3.190 19.189 -36.071 1.00 57.03 256 PRO A O 1
ATOM 2000 N N . SER A 1 257 ? -5.090 20.030 -36.943 1.00 54.47 257 SER A N 1
ATOM 2001 C CA . SER A 1 257 ? -5.127 21.276 -36.179 1.00 54.47 257 SER A CA 1
ATOM 2002 C C . SER A 1 257 ? -5.351 21.002 -34.682 1.00 54.47 257 SER A C 1
ATOM 2004 O O . SER A 1 257 ? -6.069 20.063 -34.340 1.00 54.47 257 SER A O 1
ATOM 2006 N N . PRO A 1 258 ? -4.798 21.827 -33.772 1.00 54.84 258 PRO A N 1
ATOM 2007 C CA . PRO A 1 258 ? -5.028 21.707 -32.336 1.00 54.84 258 PRO A CA 1
ATOM 2008 C C . PRO A 1 258 ? -6.409 22.282 -31.987 1.00 54.84 258 PRO A C 1
ATOM 2010 O O . PRO A 1 258 ? -6.526 23.392 -31.469 1.00 54.84 258 PRO A O 1
ATOM 2013 N N . THR A 1 259 ? -7.478 21.579 -32.359 1.00 56.09 259 THR A N 1
ATOM 2014 C CA . THR A 1 259 ? -8.857 21.978 -32.014 1.00 56.09 259 THR A CA 1
ATOM 2015 C C . THR A 1 259 ? -9.769 20.797 -31.677 1.00 56.09 259 THR A C 1
ATOM 2017 O O . THR A 1 259 ? -10.963 20.991 -31.528 1.00 56.09 259 THR A O 1
ATOM 2020 N N . ASP A 1 260 ? -9.204 19.612 -31.437 1.00 51.59 260 ASP A N 1
ATOM 2021 C CA . ASP A 1 260 ? -9.908 18.485 -30.814 1.00 51.59 260 ASP A CA 1
ATOM 2022 C C . ASP A 1 260 ? -9.085 17.970 -29.625 1.00 51.59 260 ASP A C 1
ATOM 2024 O O . ASP A 1 260 ? -8.527 16.873 -29.626 1.00 51.59 260 ASP A O 1
ATOM 2028 N N . ALA A 1 261 ? -8.952 18.816 -28.602 1.00 51.22 261 ALA A N 1
ATOM 2029 C CA . ALA A 1 261 ? -8.649 18.330 -27.264 1.00 51.22 261 ALA A CA 1
ATOM 2030 C C . ALA A 1 261 ? -9.942 17.711 -26.692 1.00 51.22 261 ALA A C 1
ATOM 2032 O O . ALA A 1 261 ? -10.995 18.347 -26.786 1.00 51.22 261 ALA A O 1
ATOM 2033 N N . PRO A 1 262 ? -9.910 16.500 -26.108 1.00 63.84 262 PRO A N 1
ATOM 2034 C CA . PRO A 1 262 ? -11.054 15.985 -25.361 1.00 63.84 262 PRO A CA 1
ATOM 2035 C C . PRO A 1 262 ? -11.368 16.939 -24.197 1.00 63.84 262 PRO A C 1
ATOM 2037 O O . PRO A 1 262 ? -10.433 17.510 -23.627 1.00 63.84 262 PRO A O 1
ATOM 2040 N N . PRO A 1 263 ? -12.649 17.141 -23.835 1.00 57.12 263 PRO A N 1
ATOM 2041 C CA . PRO A 1 263 ? -13.006 18.063 -22.770 1.00 57.12 263 PRO A CA 1
ATOM 2042 C C . PRO A 1 263 ? -12.315 17.649 -21.473 1.00 57.12 263 PRO A C 1
ATOM 2044 O O . PRO A 1 263 ? -12.436 16.520 -20.995 1.00 57.12 263 PRO A O 1
ATOM 2047 N N . GLU A 1 264 ? -11.567 18.600 -20.930 1.00 50.66 264 GLU A N 1
ATOM 2048 C CA . GLU A 1 264 ? -10.990 18.556 -19.601 1.00 50.66 264 GLU A CA 1
ATOM 2049 C C . GLU A 1 264 ? -12.127 18.306 -18.601 1.00 50.66 264 GLU A C 1
ATOM 2051 O O . GLU A 1 264 ? -13.129 19.027 -18.581 1.00 50.66 264 GLU A O 1
ATOM 2056 N N . ASN A 1 265 ? -12.001 17.235 -17.812 1.00 55.59 265 ASN A N 1
ATOM 2057 C CA . ASN A 1 265 ? -12.933 16.897 -16.743 1.00 55.59 265 ASN A CA 1
ATOM 2058 C C . ASN A 1 265 ? -13.068 18.092 -15.796 1.00 55.59 265 ASN A C 1
ATOM 2060 O O . ASN A 1 265 ? -12.224 18.327 -14.932 1.00 55.59 265 ASN A O 1
ATOM 2064 N N . THR A 1 266 ? -14.156 18.835 -15.958 1.00 55.25 266 THR A N 1
ATOM 2065 C CA . THR A 1 266 ? -14.576 19.849 -15.002 1.00 55.25 266 THR A CA 1
ATOM 2066 C C . THR A 1 266 ? -15.083 19.105 -13.761 1.00 55.25 266 THR A C 1
ATOM 2068 O O . THR A 1 266 ? -15.944 18.232 -13.901 1.00 55.25 266 THR A O 1
ATOM 2071 N N . PRO A 1 267 ? -14.570 19.377 -12.549 1.00 61.31 267 PRO A N 1
ATOM 2072 C CA . PRO A 1 267 ? -15.158 18.819 -11.336 1.00 61.31 267 PRO A CA 1
ATOM 2073 C C . PRO A 1 267 ? -16.604 19.327 -11.196 1.00 61.31 267 PRO A C 1
ATOM 2075 O O . PRO A 1 267 ? -16.871 20.477 -11.557 1.00 61.31 267 PRO A O 1
ATOM 2078 N N . PRO A 1 268 ? -17.550 18.516 -10.687 1.00 57.41 268 PRO A N 1
ATOM 2079 C CA . PRO A 1 268 ? -18.918 18.975 -10.508 1.00 57.41 268 PRO A CA 1
ATOM 2080 C C . PRO A 1 268 ? -18.937 20.164 -9.545 1.00 57.41 268 PRO A C 1
ATOM 2082 O O . PRO A 1 268 ? -18.508 20.061 -8.393 1.00 57.41 268 PRO A O 1
ATOM 2085 N N . ALA A 1 269 ? -19.437 21.297 -10.040 1.00 45.97 269 ALA A N 1
ATOM 2086 C CA . ALA A 1 269 ? -19.886 22.393 -9.205 1.00 45.97 269 ALA A CA 1
ATOM 2087 C C . ALA A 1 269 ? -20.962 21.837 -8.269 1.00 45.97 269 ALA A C 1
ATOM 2089 O O . ALA A 1 269 ? -21.974 21.304 -8.721 1.00 45.97 269 ALA A O 1
ATOM 2090 N N . GLY A 1 270 ? -20.691 21.901 -6.967 1.00 44.47 270 GLY A N 1
ATOM 2091 C CA . GLY A 1 270 ? -21.663 21.547 -5.951 1.00 44.47 270 GLY A CA 1
ATOM 2092 C C . GLY A 1 270 ? -22.901 22.423 -6.085 1.00 44.47 270 GLY A C 1
ATOM 2093 O O . GLY A 1 270 ? -22.803 23.648 -6.162 1.00 44.47 270 GLY A O 1
ATOM 2094 N N . ASP A 1 271 ? -24.055 21.767 -6.082 1.00 43.09 271 ASP A N 1
ATOM 2095 C CA . ASP A 1 271 ? -25.341 22.371 -5.779 1.00 43.09 271 ASP A CA 1
ATOM 2096 C C . ASP A 1 271 ? -25.260 23.096 -4.429 1.00 43.09 271 ASP A C 1
ATOM 2098 O O . ASP A 1 271 ? -25.296 22.488 -3.359 1.00 43.09 271 ASP A O 1
ATOM 2102 N N . THR A 1 272 ? -25.175 24.421 -4.469 1.00 53.81 272 THR A N 1
ATOM 2103 C CA . THR A 1 272 ? -25.577 25.274 -3.350 1.00 53.81 272 THR A CA 1
ATOM 2104 C C . THR A 1 272 ? -26.544 26.328 -3.863 1.00 53.81 272 THR A C 1
ATOM 2106 O O . THR A 1 272 ? -26.163 27.464 -4.136 1.00 53.81 272 THR A O 1
ATOM 2109 N N . ALA A 1 273 ? -27.811 25.943 -3.990 1.00 43.31 273 ALA A N 1
ATOM 2110 C CA . ALA A 1 273 ? -28.940 26.862 -3.993 1.00 43.31 273 ALA A CA 1
ATOM 2111 C C . ALA A 1 273 ? -30.175 26.129 -3.448 1.00 43.31 273 ALA A C 1
ATOM 2113 O O . ALA A 1 273 ? -30.714 25.252 -4.116 1.00 43.31 273 ALA A O 1
ATOM 2114 N N . GLY A 1 274 ? -30.621 26.483 -2.237 1.00 40.50 274 GLY A N 1
ATOM 2115 C CA . GLY A 1 274 ? -31.919 26.022 -1.732 1.00 40.50 274 GLY A CA 1
ATOM 2116 C C . GLY A 1 274 ? -32.095 25.960 -0.213 1.00 40.50 274 GLY A C 1
ATOM 2117 O O . GLY A 1 274 ? -32.464 24.912 0.296 1.00 40.50 274 GLY A O 1
ATOM 2118 N N . ALA A 1 275 ? -31.842 27.052 0.509 1.00 42.91 275 ALA A N 1
ATOM 2119 C CA . ALA A 1 275 ? -32.461 27.333 1.815 1.00 42.91 275 ALA A CA 1
ATOM 2120 C C . ALA A 1 275 ? -32.355 28.852 2.035 1.00 42.91 275 ALA A C 1
ATOM 2122 O O . ALA A 1 275 ? -31.338 29.365 2.487 1.00 42.91 275 ALA A O 1
ATOM 2123 N N . GLU A 1 276 ? -33.209 29.643 1.392 1.00 46.91 276 GLU A N 1
ATOM 2124 C CA . GLU A 1 276 ? -34.502 30.065 1.945 1.00 46.91 276 GLU A CA 1
ATOM 2125 C C . GLU A 1 276 ? -34.350 30.758 3.310 1.00 46.91 276 GLU A C 1
ATOM 2127 O O . GLU A 1 276 ? -34.629 30.224 4.378 1.00 46.91 276 GLU A O 1
ATOM 2132 N N . THR A 1 277 ? -33.892 32.006 3.252 1.00 50.25 277 THR A N 1
ATOM 2133 C CA . THR A 1 277 ? -34.251 33.035 4.224 1.00 50.25 277 THR A CA 1
ATOM 2134 C C . THR A 1 277 ? -35.608 33.619 3.836 1.00 50.25 277 THR A C 1
ATOM 2136 O O . THR A 1 277 ? -35.688 34.265 2.793 1.00 50.25 277 THR A O 1
ATOM 2139 N N . ALA A 1 278 ? -36.636 33.428 4.670 1.00 47.97 278 ALA A N 1
ATOM 2140 C CA . ALA A 1 278 ? -37.523 34.483 5.194 1.00 47.97 278 ALA A CA 1
ATOM 2141 C C . ALA A 1 278 ? -38.905 33.945 5.623 1.00 47.97 278 ALA A C 1
ATOM 2143 O O . ALA A 1 278 ? -39.716 33.560 4.791 1.00 47.97 278 ALA A O 1
ATOM 2144 N N . GLY A 1 279 ? -39.221 34.111 6.914 1.00 53.84 279 GLY A N 1
ATOM 2145 C CA . GLY A 1 279 ? -40.532 34.637 7.313 1.00 53.84 279 GLY A CA 1
ATOM 2146 C C . GLY A 1 279 ? -41.506 33.701 8.032 1.00 53.84 279 GLY A C 1
ATOM 2147 O O . GLY A 1 279 ? -42.481 33.264 7.428 1.00 53.84 279 GLY A O 1
ATOM 2148 N N . LYS A 1 280 ? -41.348 33.542 9.351 1.00 46.72 280 LYS A N 1
ATOM 2149 C CA . LYS A 1 280 ? -42.264 34.075 10.386 1.00 46.72 280 LYS A CA 1
ATOM 2150 C C . LYS A 1 280 ? -41.806 33.694 11.788 1.00 46.72 280 LYS A C 1
ATOM 2152 O O . LYS A 1 280 ? -41.330 32.555 11.958 1.00 46.72 280 LYS A O 1
#

pLDDT: mean 77.17, std 19.57, range [30.75, 98.5]

Solvent-accessible surface area (backbone atoms only — not comparable to full-atom values): 17414 Å² total; per-residue (Å²): 134,90,82,89,83,84,83,80,81,80,77,79,76,82,75,72,91,64,68,45,42,20,37,37,31,29,66,87,74,50,75,46,69,19,27,74,79,47,79,52,94,64,37,34,34,32,39,34,74,62,96,92,45,78,44,82,44,80,40,51,36,88,47,52,66,45,76,44,87,36,69,24,73,68,52,51,54,52,50,51,50,53,54,46,50,53,50,24,66,70,66,71,40,34,66,46,19,36,53,46,12,55,56,23,61,76,37,90,94,26,56,69,58,12,55,50,27,37,51,52,14,38,74,67,31,80,77,44,61,67,53,38,47,74,74,48,33,46,78,54,94,93,38,82,30,48,54,68,56,44,42,52,73,76,45,46,61,58,62,50,52,52,52,51,53,50,53,53,50,50,51,52,51,51,50,52,48,52,50,50,53,51,49,50,52,50,50,52,53,49,52,52,51,51,53,49,53,52,49,51,53,48,53,50,49,59,74,65,54,70,73,82,74,58,76,79,75,68,57,81,78,80,80,80,80,80,82,79,80,78,76,82,85,71,83,84,75,83,82,79,80,71,94,80,76,69,82,78,79,77,78,77,82,80,72,86,72,100,78,78,74,78,82,75,86,73,77,82,79,75,92,83,84,89,79,86,87,82,90,134

Secondary structure (DSSP, 8-state):
-------------------B-EEEEETTS-EEEEEEEEE-SSEEEEEEEETTEEEEEEEEGGGEEEEE--B-HHHHHHHHHHHHHHHHHHH--HHHHHHHHHHHHHSTT-HHHHHHHHHHHHHH-TT-HHHHHHTTEEEETTEEEEHHHHHHHH-HHHHHHHHHHHHHHHHHHHHHHHHHHHHHHHHHHHHHHHHHHHHHHHHHHHHH-PPPPPGGG------------PPP-PPPPP-PPPTT-S--PPPPPPPPPS--PPPP-PPPPP----------

Sequence (280 aa):
MRCRAHGVCLAVLACGLLARADLVHLADGTTREGRVVEANDKEVVLEVGQGGVTLTVRLPRNQVARIEEKAAPGAVVMAEYVARLSEALKSRSADHWLALGLWCRERPGFRDKADEALRRALELDPNHVQTRLLLGHVRVNDAWMSRREAVQAIAPEIEQNARLRELELQAQLEEARTDALEAEARAKALEAKIAELRKDIEDLRQRLAMPPLPADYYRPRALYRPVIILPPRGPRGPHKPDAKDAPKAEPPPKGPSPTDAPPENTPPAGDTAGAETAGK

Foldseek 3Di:
DDDDDDDDDPPPPPPDPQFWFKWFQFPVRDIDTFDFPDDDQFWTWGWDDDPHDTDIDIGGPNGTPDIGGHRPPVRVLVVVLVVLVVVCVVVLALVSLQVSLVSLVVDPPSPVVSVVSLVSSCVSPVVPPVSLVVVQWDQDPNDTDHPVVNCCVPPVVVVVVVVVVVVVVVVVVVVVVVVVVVVVVVVVVVVVVVVVVVVVVVVVCVVPPDDPDPPVVPPPPPDDDDPPPDDPDDDDDDDDDDPPPDPDDDDPDDDDDPPDDPDDDDDDDDDDDDDDDDDD

Mean predicted aligned error: 19.92 Å

Nearest PDB structures (foldseek):
  7zs0-assembly1_A  TM=7.946E-01  e=1.780E-03  Candidatus Kuenenia
  7zs1-assembly1_A  TM=8.024E-01  e=2.135E-03  Candidatus Kuenenia
  7zs2-assembly1_A  TM=7.931E-01  e=2.268E-03  Candidatus Kuenenia
  5gl6-assembly2_B  TM=8.324E-01  e=1.671E-02  Mycolicibacterium smegmatis MC2 155
  8bdv-assembly1_A  TM=7.342E-01  e=2.711E-02  Staphylococcus aureus